Protein AF-A0A7V2WE08-F1 (afdb_monomer_lite)

Foldseek 3Di:
DAKEKFKDFDADPVVLATPKIWIATPVGDIDIGSDLVVVLVVCPPHQEYEAACCVVPVCVSNVVPHDPPRHQYEHLLLLLCLLPVVCSPPQPPPVCVPCVPPDPGGNVRSVSRVVSLVVSLVSLVPDDPLLNQLCCLLPCPPSNCVSVCVVSVDDDDDDDSVVSCCVVCPVVDDPPDPVVCCSVPPSSVVSD

Structure (mmCIF, N/CA/C/O backbone):
data_AF-A0A7V2WE08-F1
#
_entry.id   AF-A0A7V2WE08-F1
#
loop_
_atom_site.group_PDB
_atom_site.id
_atom_site.type_symbol
_atom_site.label_atom_id
_atom_site.label_alt_id
_atom_site.label_comp_id
_atom_site.label_asym_id
_atom_site.label_entity_id
_atom_site.label_seq_id
_atom_site.pdbx_PDB_ins_code
_atom_site.Cartn_x
_atom_site.Cartn_y
_atom_site.Cartn_z
_atom_site.occupancy
_atom_site.B_iso_or_equiv
_atom_site.auth_seq_id
_atom_site.auth_comp_id
_atom_site.auth_asym_id
_atom_site.auth_atom_id
_atom_site.pdbx_PDB_model_num
ATOM 1 N N . MET A 1 1 ? -8.927 -14.964 -3.095 1.00 74.56 1 MET A N 1
ATOM 2 C CA . MET A 1 1 ? -8.274 -13.655 -2.872 1.00 74.56 1 MET A CA 1
ATOM 3 C C . MET A 1 1 ? -7.516 -13.736 -1.552 1.00 74.56 1 MET A C 1
ATOM 5 O O . MET A 1 1 ? -7.995 -14.436 -0.667 1.00 74.56 1 MET A O 1
ATOM 9 N N . LYS A 1 2 ? -6.321 -13.141 -1.432 1.00 91.12 2 LYS A N 1
ATOM 10 C CA . LYS A 1 2 ? -5.563 -13.174 -0.165 1.00 91.12 2 LYS A CA 1
ATOM 11 C C . LYS A 1 2 ? -6.322 -12.358 0.894 1.00 91.12 2 LYS A C 1
ATOM 13 O O . LYS A 1 2 ? -6.846 -11.305 0.529 1.00 91.12 2 LYS A O 1
ATOM 18 N N . PRO A 1 3 ? -6.414 -12.821 2.153 1.00 95.38 3 PRO A N 1
ATOM 19 C CA . PRO A 1 3 ? -7.186 -12.125 3.176 1.00 95.38 3 PRO A CA 1
ATOM 20 C C . PRO A 1 3 ? -6.509 -10.792 3.514 1.00 95.38 3 PRO A C 1
ATOM 22 O O . PRO A 1 3 ? -5.379 -10.767 4.006 1.00 95.38 3 PRO A O 1
ATOM 25 N N . VAL A 1 4 ? -7.199 -9.694 3.210 1.00 98.25 4 VAL A N 1
ATOM 26 C CA . VAL A 1 4 ? -6.771 -8.316 3.464 1.00 98.25 4 VAL A CA 1
ATOM 27 C C . VAL A 1 4 ? -7.878 -7.589 4.214 1.00 98.25 4 VAL A C 1
ATOM 29 O O . VAL A 1 4 ? -9.056 -7.736 3.873 1.00 98.25 4 VAL A O 1
ATOM 32 N N . THR A 1 5 ? -7.486 -6.833 5.232 1.00 98.69 5 THR A N 1
ATOM 33 C CA . THR A 1 5 ? -8.362 -5.886 5.922 1.00 98.69 5 THR A CA 1
ATOM 34 C C . THR A 1 5 ? -7.863 -4.480 5.643 1.00 98.69 5 THR A C 1
ATOM 36 O O . THR A 1 5 ? -6.664 -4.212 5.731 1.00 98.69 5 THR A O 1
ATOM 39 N N . PHE A 1 6 ? -8.787 -3.603 5.277 1.00 98.69 6 PHE A N 1
ATOM 40 C CA . PHE A 1 6 ? -8.534 -2.189 5.064 1.00 98.69 6 PHE A CA 1
ATOM 41 C C . PHE A 1 6 ? -8.828 -1.458 6.356 1.00 98.69 6 PHE A C 1
ATOM 43 O O . PHE A 1 6 ? -9.840 -1.765 6.984 1.00 98.69 6 PHE A O 1
ATOM 50 N N . ILE A 1 7 ? -7.941 -0.565 6.767 1.00 98.56 7 ILE A N 1
ATOM 51 C CA . ILE A 1 7 ? -8.037 0.134 8.042 1.00 98.56 7 ILE A CA 1
ATOM 52 C C . ILE A 1 7 ? -7.779 1.621 7.850 1.00 98.56 7 ILE A C 1
ATOM 54 O O . ILE A 1 7 ? -7.052 2.010 6.934 1.00 98.56 7 ILE A O 1
ATOM 58 N N . ASP A 1 8 ? -8.359 2.393 8.751 1.00 98.06 8 ASP A N 1
ATOM 59 C CA . ASP A 1 8 ? -8.036 3.789 9.001 1.00 98.06 8 ASP A CA 1
ATOM 60 C C . ASP A 1 8 ? -8.295 4.070 10.492 1.00 98.06 8 ASP A C 1
ATOM 62 O O . ASP A 1 8 ? -9.128 3.397 11.124 1.00 98.06 8 ASP A O 1
ATOM 66 N N . ILE A 1 9 ? -7.558 5.003 11.085 1.00 96.25 9 ILE A N 1
ATOM 67 C CA . ILE A 1 9 ? -7.718 5.392 12.486 1.00 96.25 9 ILE A CA 1
ATOM 68 C C . ILE A 1 9 ? -7.797 6.906 12.614 1.00 96.25 9 ILE A C 1
ATOM 70 O O . ILE A 1 9 ? -7.017 7.637 12.007 1.00 96.25 9 ILE A O 1
ATOM 74 N N . GLU A 1 10 ? -8.642 7.365 13.531 1.00 95.19 10 GLU A N 1
ATOM 75 C CA . GLU A 1 10 ? -8.615 8.753 13.972 1.00 95.19 10 GLU A CA 1
ATOM 76 C C . GLU A 1 10 ? -7.775 8.865 15.241 1.00 95.19 10 GLU A C 1
ATOM 78 O O . GLU A 1 10 ? -7.930 8.085 16.190 1.00 95.19 10 GLU A O 1
ATOM 83 N N . THR A 1 11 ? -6.884 9.853 15.285 1.00 92.50 11 THR A N 1
ATOM 84 C CA . THR A 1 11 ? -6.009 10.089 16.439 1.00 92.50 11 THR A CA 1
ATOM 85 C C . THR A 1 11 ? -6.058 11.539 16.887 1.00 92.50 11 THR A C 1
ATOM 87 O O . THR A 1 11 ? -6.274 12.449 16.095 1.00 92.50 11 THR A O 1
ATOM 90 N N . ASP A 1 12 ? -5.824 11.769 18.176 1.00 89.94 12 ASP A N 1
ATOM 91 C CA . ASP A 1 12 ? -5.534 13.101 18.694 1.00 89.94 12 ASP A CA 1
ATOM 92 C C . ASP A 1 12 ? -4.044 13.417 18.462 1.00 89.94 12 ASP A C 1
ATOM 94 O O . ASP A 1 12 ? -3.186 12.7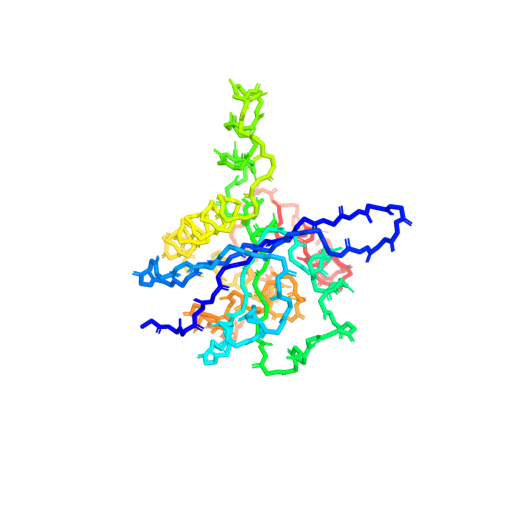85 19.097 1.00 89.94 12 ASP A O 1
ATOM 98 N N . PRO A 1 13 ? -3.702 14.415 17.624 1.00 80.19 13 PRO A N 1
ATOM 99 C CA . PRO A 1 13 ? -2.313 14.761 17.336 1.00 80.19 13 PRO A CA 1
ATOM 100 C C . PRO A 1 13 ? -1.529 15.233 18.567 1.00 80.19 13 PRO A C 1
ATOM 102 O O . PRO A 1 13 ? -0.304 15.128 18.584 1.00 80.19 13 PRO A O 1
ATOM 105 N N . GLN A 1 14 ? -2.204 15.771 19.591 1.00 86.88 14 GLN A N 1
ATOM 106 C CA . GLN A 1 14 ? -1.547 16.298 20.790 1.00 86.88 14 GLN A CA 1
ATOM 107 C C . GLN A 1 14 ? -1.261 15.206 21.814 1.00 86.88 14 GLN A C 1
ATOM 109 O O . GLN A 1 14 ? -0.170 15.161 22.382 1.00 86.88 14 GLN A O 1
ATOM 114 N N . SER A 1 15 ? -2.240 14.337 22.078 1.00 87.88 15 SER A N 1
ATOM 115 C CA . SER A 1 15 ? -2.106 13.289 23.096 1.00 87.88 15 SER A CA 1
ATOM 116 C C . SER A 1 15 ? -1.632 11.942 22.551 1.00 87.88 15 SER A C 1
ATOM 118 O O . SER A 1 15 ? -1.367 11.036 23.342 1.00 87.88 15 SER A O 1
ATOM 120 N N . ALA A 1 16 ? -1.519 11.812 21.226 1.00 85.75 16 ALA A N 1
ATOM 121 C CA . ALA A 1 16 ? -1.206 10.577 20.512 1.00 85.75 16 ALA A CA 1
ATOM 122 C C . ALA A 1 16 ? -2.154 9.409 20.847 1.00 85.75 16 ALA A C 1
ATOM 124 O O . ALA A 1 16 ? -1.775 8.238 20.781 1.00 85.75 16 ALA A O 1
ATOM 125 N N . LYS A 1 17 ? -3.393 9.726 21.237 1.00 91.69 17 LYS A N 1
ATOM 126 C CA . LYS A 1 17 ? -4.428 8.739 21.550 1.00 91.69 17 LYS A CA 1
ATOM 127 C C . LYS A 1 17 ? -5.226 8.396 20.306 1.00 91.69 17 LYS A C 1
ATOM 129 O O . LYS A 1 17 ? -5.579 9.284 19.541 1.00 91.69 17 LYS A O 1
ATOM 134 N N . ILE A 1 18 ? -5.572 7.123 20.169 1.00 95.25 18 ILE A N 1
ATOM 135 C CA . ILE A 1 18 ? -6.553 6.669 19.184 1.00 95.25 18 ILE A CA 1
ATOM 136 C C . ILE A 1 18 ? -7.944 7.070 19.687 1.00 95.25 18 ILE A C 1
ATOM 138 O O . ILE A 1 18 ? -8.310 6.742 20.819 1.00 95.25 18 ILE A O 1
ATOM 142 N N . LEU A 1 19 ? -8.681 7.813 18.866 1.00 94.62 19 LEU A N 1
ATOM 143 C CA . LEU A 1 19 ? -10.026 8.311 19.155 1.00 94.62 19 LEU A CA 1
ATOM 144 C C . LEU A 1 19 ? -11.098 7.387 18.582 1.00 94.62 19 LEU A C 1
ATOM 146 O O . LEU A 1 19 ? -12.106 7.141 19.245 1.00 94.62 19 LEU A O 1
ATOM 150 N N . ASP A 1 20 ? -10.863 6.860 17.382 1.00 9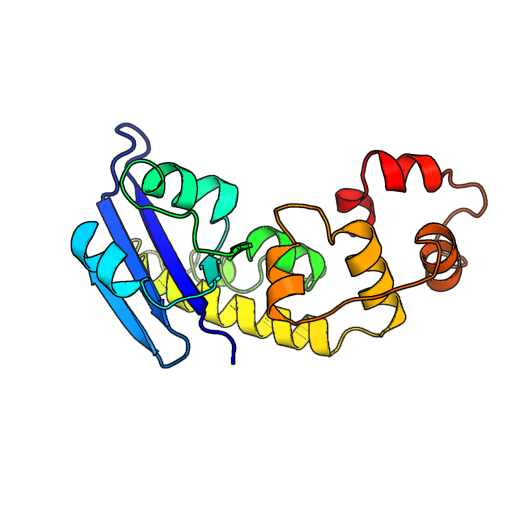6.25 20 ASP A N 1
ATOM 151 C CA . ASP A 1 20 ? -11.794 5.992 16.671 1.00 96.25 20 ASP A CA 1
ATOM 152 C C . ASP A 1 20 ? -11.044 5.087 15.683 1.00 96.25 20 ASP A C 1
ATOM 154 O O . ASP A 1 20 ? -9.934 5.414 15.258 1.00 96.25 20 ASP A O 1
ATOM 158 N N . LEU A 1 21 ? -11.621 3.936 15.340 1.00 97.88 21 LEU A N 1
ATOM 159 C CA . LEU A 1 21 ? -11.029 2.980 14.401 1.00 97.88 21 LEU A CA 1
ATOM 160 C C . LEU A 1 21 ? -12.074 2.492 13.405 1.00 97.88 21 LEU A C 1
ATOM 162 O O . LEU A 1 21 ? -13.159 2.047 13.790 1.00 97.88 21 LEU A O 1
ATOM 166 N N . GLY A 1 22 ? -11.696 2.484 12.134 1.00 98.25 22 GLY A N 1
ATOM 167 C CA . GLY A 1 22 ? -12.473 1.938 11.035 1.00 98.25 22 GLY A CA 1
ATOM 168 C C . GLY A 1 22 ? -11.744 0.776 10.387 1.00 98.25 22 GLY A C 1
ATOM 169 O O . GLY A 1 22 ? -10.529 0.807 10.189 1.00 98.25 22 GLY A O 1
ATOM 170 N N . ALA A 1 23 ? -12.481 -0.277 10.049 1.00 98.62 23 ALA A N 1
ATOM 171 C CA . ALA A 1 23 ? -11.938 -1.345 9.231 1.00 98.62 23 ALA A CA 1
ATOM 172 C C . ALA A 1 23 ? -12.998 -2.027 8.371 1.00 98.62 23 ALA A C 1
ATOM 174 O O . ALA A 1 23 ? -14.162 -2.141 8.750 1.00 98.62 23 ALA A O 1
ATOM 175 N N . VAL A 1 24 ? -12.579 -2.554 7.226 1.00 98.62 24 VAL A N 1
ATOM 176 C CA . VAL A 1 24 ? -13.439 -3.336 6.336 1.00 98.62 24 VAL A CA 1
ATOM 177 C C . VAL A 1 24 ? -12.667 -4.484 5.697 1.00 98.62 24 VAL A C 1
ATOM 179 O O . VAL A 1 24 ? -11.511 -4.346 5.301 1.00 98.62 24 VAL A O 1
ATOM 182 N N . LYS A 1 25 ? -13.301 -5.650 5.596 1.00 97.94 25 LYS A N 1
ATOM 183 C CA . LYS A 1 25 ? -12.779 -6.821 4.883 1.00 97.94 25 LYS A CA 1
ATOM 184 C C . LYS A 1 25 ? -13.255 -6.821 3.435 1.00 97.94 25 LYS A C 1
ATOM 186 O O . LYS A 1 25 ? -14.199 -6.133 3.058 1.00 97.94 25 LYS A O 1
ATOM 191 N N . VAL A 1 26 ? -12.616 -7.643 2.607 1.00 94.75 26 VAL A N 1
ATOM 192 C CA . VAL A 1 26 ? -12.981 -7.810 1.187 1.00 94.75 26 VAL A CA 1
ATOM 193 C C . VAL A 1 26 ? -14.457 -8.177 0.990 1.00 94.75 26 VAL A C 1
ATOM 195 O O . VAL A 1 26 ? -15.070 -7.724 0.029 1.00 94.75 26 VAL A O 1
ATOM 198 N N . ASP A 1 27 ? -15.027 -8.986 1.883 1.00 94.00 27 ASP A N 1
ATOM 199 C CA . ASP A 1 27 ? -16.426 -9.427 1.810 1.00 94.00 27 ASP A CA 1
ATOM 200 C C . ASP A 1 27 ? -17.442 -8.355 2.248 1.00 94.00 27 ASP A C 1
ATOM 202 O O . ASP A 1 27 ? -18.646 -8.603 2.220 1.00 94.00 27 ASP A O 1
ATOM 206 N N . GLY A 1 28 ? -16.971 -7.163 2.626 1.00 94.69 28 GLY A N 1
ATOM 207 C CA . GLY A 1 28 ? -17.799 -6.054 3.089 1.00 94.69 28 GLY A CA 1
ATOM 208 C C . GLY A 1 28 ? -18.081 -6.066 4.590 1.00 94.69 28 GLY A C 1
ATOM 209 O O . GLY A 1 28 ? -18.672 -5.111 5.083 1.00 94.69 28 GLY A O 1
ATOM 210 N N . THR A 1 29 ? -17.634 -7.085 5.332 1.00 97.31 29 THR A N 1
ATOM 211 C CA . THR A 1 29 ? -17.720 -7.085 6.797 1.00 97.31 29 THR A CA 1
ATOM 212 C C . THR A 1 29 ? -16.932 -5.900 7.343 1.00 97.31 29 THR A C 1
ATOM 214 O O . THR A 1 29 ? -15.755 -5.747 7.011 1.00 97.31 29 THR A O 1
ATOM 217 N N . SER A 1 30 ? -17.566 -5.070 8.169 1.00 98.06 30 SER A N 1
ATOM 218 C CA . SER A 1 30 ? -17.001 -3.816 8.670 1.00 98.06 30 SER A CA 1
ATOM 219 C C . SER A 1 30 ? -16.906 -3.774 10.192 1.00 98.06 30 SER A C 1
ATOM 221 O O . SER A 1 30 ? -17.647 -4.452 10.905 1.00 98.06 30 SER A O 1
ATOM 223 N N . PHE A 1 31 ? -16.007 -2.930 10.680 1.00 98.38 31 PHE A N 1
ATOM 224 C CA . PHE A 1 31 ? -15.816 -2.580 12.077 1.00 98.38 31 PHE A CA 1
ATOM 225 C C . PHE A 1 31 ? -15.716 -1.063 12.196 1.00 98.38 31 PHE A C 1
ATOM 227 O O . PHE A 1 31 ? -15.017 -0.425 11.410 1.00 98.38 31 PHE A O 1
ATOM 234 N N . HIS A 1 32 ? -16.400 -0.503 13.189 1.00 98.00 32 HIS A N 1
ATOM 235 C CA . HIS A 1 32 ? -16.307 0.908 13.540 1.00 98.00 32 HIS A CA 1
ATOM 236 C C . HIS A 1 32 ? -16.559 1.065 15.035 1.00 98.00 32 HIS A C 1
ATOM 238 O O . HIS A 1 32 ? -17.686 0.874 15.494 1.00 98.00 32 HIS A O 1
ATOM 244 N N . ALA A 1 33 ? -15.496 1.307 15.798 1.00 96.88 33 ALA A N 1
ATOM 245 C CA . ALA A 1 33 ? -15.554 1.563 17.234 1.00 96.88 33 ALA A CA 1
ATOM 246 C C . ALA A 1 33 ? -14.193 2.044 17.754 1.00 96.88 33 ALA A C 1
ATOM 248 O O . ALA A 1 33 ? -13.151 1.765 17.171 1.00 96.88 33 ALA A O 1
ATOM 249 N N . ASN A 1 34 ? -14.181 2.612 18.959 1.00 95.44 34 ASN A N 1
ATOM 250 C CA . ASN A 1 34 ? -12.971 3.036 19.671 1.00 95.44 34 ASN A CA 1
ATOM 251 C C . ASN A 1 34 ? -12.307 1.930 20.530 1.00 95.44 34 ASN A C 1
ATOM 253 O O . ASN A 1 34 ? -11.470 2.209 21.391 1.00 95.44 34 ASN A O 1
ATOM 257 N N . SER A 1 35 ? -12.685 0.662 20.338 1.00 97.31 35 SER A N 1
ATOM 258 C CA . SER A 1 35 ? -12.187 -0.469 21.131 1.00 97.31 35 SER A CA 1
ATOM 259 C C . SER A 1 35 ? -11.011 -1.163 20.444 1.00 97.31 35 SER A C 1
ATOM 261 O O . SER A 1 35 ? -11.195 -1.982 19.545 1.00 97.31 35 SER A O 1
ATOM 263 N N . ILE A 1 36 ? -9.787 -0.907 20.920 1.00 96.81 36 ILE A N 1
ATOM 264 C CA . ILE A 1 36 ? -8.565 -1.559 20.406 1.00 96.81 36 ILE A CA 1
ATOM 265 C C . ILE A 1 36 ? -8.618 -3.085 20.537 1.00 96.81 36 ILE A C 1
ATOM 267 O O . ILE A 1 36 ? -8.118 -3.807 19.673 1.00 96.81 36 ILE A O 1
ATOM 271 N N . ARG A 1 37 ? -9.239 -3.601 21.604 1.00 97.44 37 ARG A N 1
ATOM 272 C CA . ARG A 1 37 ? -9.397 -5.047 21.808 1.00 97.44 37 ARG A CA 1
ATOM 273 C C . ARG A 1 37 ? -10.252 -5.663 20.704 1.00 97.44 37 ARG A C 1
ATOM 275 O O . ARG A 1 37 ? -9.850 -6.667 20.118 1.00 97.44 37 ARG A O 1
ATOM 282 N N . ASP A 1 38 ? -11.404 -5.061 20.427 1.00 98.12 38 ASP A N 1
ATOM 283 C CA . ASP A 1 38 ? -12.340 -5.589 19.435 1.00 98.12 38 ASP A CA 1
ATOM 284 C C . ASP A 1 38 ? -11.795 -5.388 18.019 1.00 98.12 38 ASP A C 1
ATOM 286 O O . ASP A 1 38 ? -11.901 -6.294 17.195 1.00 98.12 38 ASP A O 1
ATOM 290 N N . PHE A 1 39 ? -11.099 -4.274 17.771 1.00 98.38 39 PHE A N 1
ATOM 291 C CA . PHE A 1 39 ? -10.362 -4.038 16.530 1.00 98.38 39 PHE A CA 1
ATOM 292 C C . PHE A 1 39 ? -9.294 -5.114 16.294 1.00 98.38 39 PHE A C 1
ATOM 294 O O . PHE A 1 39 ? -9.238 -5.703 15.217 1.00 98.38 39 PHE A O 1
ATOM 301 N N . THR A 1 40 ? -8.493 -5.442 17.314 1.00 97.75 40 THR A N 1
ATOM 302 C CA . THR A 1 40 ? -7.487 -6.517 17.238 1.00 97.75 40 THR A CA 1
ATOM 303 C C . THR A 1 40 ? -8.149 -7.856 16.905 1.00 97.75 40 THR A C 1
ATOM 305 O O . THR A 1 40 ? -7.691 -8.589 16.029 1.00 97.75 40 THR A O 1
ATOM 308 N N . GLY A 1 41 ? -9.274 -8.161 17.560 1.00 97.88 41 GLY A N 1
ATOM 309 C CA . GLY A 1 41 ? -10.084 -9.339 17.251 1.00 97.88 41 GLY A CA 1
ATOM 310 C C . GLY A 1 41 ? -10.614 -9.343 15.814 1.00 97.88 41 GLY A C 1
ATOM 311 O O . GLY A 1 41 ? -10.649 -10.395 15.178 1.00 97.88 41 GLY A O 1
ATOM 312 N N . PHE A 1 42 ? -10.978 -8.177 15.284 1.00 98.31 42 PHE A N 1
ATOM 313 C CA . PHE A 1 42 ? -11.500 -8.021 13.932 1.00 98.31 42 PHE A CA 1
ATOM 314 C C . PHE A 1 42 ? -10.436 -8.236 12.851 1.00 98.31 42 PHE A C 1
ATOM 316 O O . PHE A 1 42 ? -10.689 -8.966 11.884 1.00 98.31 42 PHE A O 1
ATOM 323 N N . ILE A 1 43 ? -9.251 -7.633 13.005 1.00 97.62 43 ILE A N 1
ATOM 324 C CA . ILE A 1 43 ? -8.162 -7.737 12.018 1.00 97.62 43 ILE A CA 1
ATOM 325 C C . ILE A 1 43 ? -7.511 -9.126 12.004 1.00 97.62 43 ILE A C 1
ATOM 327 O O . ILE A 1 43 ? -6.926 -9.518 10.987 1.00 97.62 43 ILE A O 1
ATOM 331 N N . ASN A 1 44 ? -7.654 -9.900 13.085 1.00 95.12 44 ASN A N 1
ATOM 332 C CA . ASN A 1 44 ? -7.165 -11.273 13.164 1.00 95.12 44 ASN A CA 1
ATOM 333 C C . ASN A 1 44 ? -7.702 -12.146 12.017 1.00 95.12 44 ASN A C 1
ATOM 335 O O . ASN A 1 44 ? -8.853 -12.044 11.584 1.00 95.12 44 ASN A O 1
ATOM 339 N N . GLY A 1 45 ? -6.831 -13.021 11.509 1.00 92.44 45 GLY A N 1
ATOM 340 C CA . GLY A 1 45 ? -7.097 -13.851 10.328 1.00 92.44 45 GLY A CA 1
ATOM 341 C C . GLY A 1 45 ? -6.808 -13.160 8.990 1.00 92.44 45 GLY A C 1
ATOM 342 O O . GLY A 1 45 ? -6.853 -13.817 7.949 1.00 92.44 45 GLY A O 1
ATOM 343 N N . SER A 1 46 ? -6.466 -11.868 8.995 1.00 96.88 46 SER A N 1
ATOM 344 C CA . SER A 1 46 ? -5.945 -11.182 7.808 1.00 96.88 46 SER A CA 1
ATOM 345 C C . SER A 1 46 ? -4.460 -11.473 7.634 1.00 96.88 46 SER A C 1
ATOM 347 O O . SER A 1 46 ? -3.716 -11.506 8.607 1.00 96.88 46 SER A O 1
ATOM 349 N N . ALA A 1 47 ? -4.015 -11.650 6.392 1.00 97.62 47 ALA A N 1
ATOM 350 C CA . ALA A 1 47 ? -2.589 -11.727 6.069 1.00 97.62 47 ALA A CA 1
ATOM 351 C C . ALA A 1 47 ? -2.017 -10.340 5.732 1.00 97.62 47 ALA A C 1
ATOM 353 O O . ALA A 1 47 ? -0.819 -10.102 5.875 1.00 97.62 47 ALA A O 1
ATOM 354 N N . PHE A 1 48 ? -2.881 -9.426 5.280 1.00 98.56 48 PHE A N 1
ATOM 355 C CA . PHE A 1 48 ? -2.517 -8.073 4.886 1.00 98.56 48 PHE A CA 1
ATOM 356 C C . PHE A 1 48 ? -3.356 -7.040 5.631 1.00 98.56 48 PHE A C 1
ATOM 358 O O . PHE A 1 48 ? -4.563 -7.236 5.799 1.00 98.56 48 PHE A O 1
ATOM 365 N N . LEU A 1 49 ? -2.721 -5.929 5.997 1.00 98.62 49 LEU A N 1
ATOM 366 C CA . LEU A 1 49 ? -3.404 -4.697 6.383 1.00 98.62 49 LEU A CA 1
ATOM 367 C C . LEU A 1 49 ? -3.116 -3.638 5.328 1.00 98.62 49 LEU A C 1
ATOM 369 O O . LEU A 1 49 ? -1.967 -3.465 4.916 1.00 98.62 49 LEU A O 1
ATOM 373 N N . CYS A 1 50 ? -4.158 -2.964 4.866 1.00 98.69 50 CYS A N 1
ATOM 374 C CA . CYS A 1 50 ? -4.059 -1.956 3.824 1.00 98.69 50 CYS A CA 1
ATOM 375 C C . CYS A 1 50 ? -4.725 -0.659 4.276 1.00 98.69 50 CYS A C 1
ATOM 377 O O . CYS A 1 50 ? -5.746 -0.696 4.949 1.00 98.69 50 CYS A O 1
ATOM 379 N N . GLY A 1 51 ? -4.152 0.480 3.919 1.00 97.88 51 GLY A N 1
ATOM 380 C CA . GLY A 1 51 ? -4.722 1.786 4.232 1.00 97.88 51 GLY A CA 1
ATOM 381 C C . GLY A 1 51 ? -4.110 2.866 3.353 1.00 97.88 51 GLY A C 1
ATOM 382 O O . GLY A 1 51 ? -3.300 2.576 2.461 1.00 97.88 51 GLY A O 1
ATOM 383 N N . HIS A 1 52 ? -4.495 4.112 3.589 1.00 95.81 52 HIS A N 1
ATOM 384 C CA . HIS A 1 52 ? -3.900 5.262 2.922 1.00 95.81 52 HIS A CA 1
ATOM 385 C C . HIS A 1 52 ? -2.946 5.963 3.881 1.00 95.81 52 HIS A C 1
ATOM 387 O O . HIS A 1 52 ? -3.376 6.453 4.912 1.00 95.81 52 HIS A O 1
ATOM 393 N N . ASN A 1 53 ? -1.649 5.990 3.561 1.00 95.44 53 ASN A N 1
ATOM 394 C CA . ASN A 1 53 ? -0.598 6.475 4.461 1.00 95.44 53 ASN A CA 1
ATOM 395 C C . ASN A 1 53 ? -0.416 5.627 5.741 1.00 95.44 53 ASN A C 1
ATOM 397 O O . ASN A 1 53 ? 0.158 6.090 6.731 1.00 95.44 53 ASN A O 1
ATOM 401 N N . ILE A 1 54 ? -0.863 4.365 5.713 1.00 96.94 54 ILE A N 1
ATOM 402 C CA . ILE A 1 54 ? -0.873 3.444 6.861 1.00 96.94 54 ILE A CA 1
ATOM 403 C C . ILE A 1 54 ? 0.512 3.308 7.518 1.00 96.94 54 ILE A C 1
ATOM 405 O O . ILE A 1 54 ? 0.622 3.210 8.740 1.00 96.94 54 ILE A O 1
ATOM 409 N N . LEU A 1 55 ? 1.592 3.327 6.725 1.00 96.06 55 LEU A N 1
ATOM 410 C CA . LEU A 1 55 ? 2.955 3.123 7.224 1.00 96.06 55 LEU A CA 1
ATOM 411 C C . LEU A 1 55 ? 3.453 4.294 8.073 1.00 96.06 55 LEU A C 1
ATOM 413 O O . LEU A 1 55 ? 4.189 4.087 9.039 1.00 96.06 55 LEU A O 1
ATOM 417 N N . GLU A 1 56 ? 3.095 5.517 7.688 1.00 94.62 56 GLU A N 1
ATOM 418 C CA . GLU A 1 56 ? 3.561 6.736 8.348 1.00 94.62 56 GLU A CA 1
ATOM 419 C C . GLU A 1 56 ? 2.534 7.324 9.320 1.00 94.62 56 GLU A C 1
ATOM 421 O O . GLU A 1 56 ? 2.887 8.238 10.071 1.00 94.62 56 GLU A O 1
ATOM 426 N N . HIS A 1 57 ? 1.316 6.784 9.354 1.00 94.31 57 HIS A N 1
ATOM 427 C CA . HIS A 1 57 ? 0.249 7.202 10.253 1.00 94.31 57 HIS A CA 1
ATOM 428 C C . HIS A 1 57 ? -0.185 6.048 11.169 1.00 94.31 57 HIS A C 1
ATOM 430 O O . HIS A 1 57 ? 0.364 5.891 12.261 1.00 94.31 57 HIS A O 1
ATOM 436 N N . ASP A 1 58 ? -1.106 5.202 10.719 1.00 97.06 58 ASP A N 1
ATOM 437 C CA . ASP A 1 58 ? -1.862 4.251 11.538 1.00 97.06 58 ASP A CA 1
ATOM 438 C C . ASP A 1 58 ? -0.984 3.308 12.360 1.00 97.06 58 ASP A C 1
ATOM 440 O O . ASP A 1 58 ? -1.168 3.146 13.571 1.00 97.06 58 ASP A O 1
ATOM 444 N N . LEU A 1 59 ? 0.023 2.701 11.721 1.00 96.56 59 LEU A N 1
ATOM 445 C CA . LEU A 1 59 ? 0.864 1.701 12.382 1.00 96.56 59 LEU A CA 1
ATOM 446 C C . LEU A 1 59 ? 1.652 2.288 13.557 1.00 96.56 59 LEU A C 1
ATOM 448 O O . LEU A 1 59 ? 1.937 1.559 14.506 1.00 96.56 59 LEU A O 1
ATOM 452 N N . LYS A 1 60 ? 1.975 3.589 13.537 1.00 95.19 60 LYS A N 1
ATOM 453 C CA . LYS A 1 60 ? 2.699 4.248 14.638 1.00 95.19 60 LYS A CA 1
ATOM 454 C C . LYS A 1 60 ? 1.874 4.264 15.922 1.00 95.19 60 LYS A C 1
ATOM 456 O O . LYS A 1 60 ? 2.430 4.070 17.000 1.00 95.19 60 LYS A O 1
ATOM 461 N N . TYR A 1 61 ? 0.564 4.460 15.800 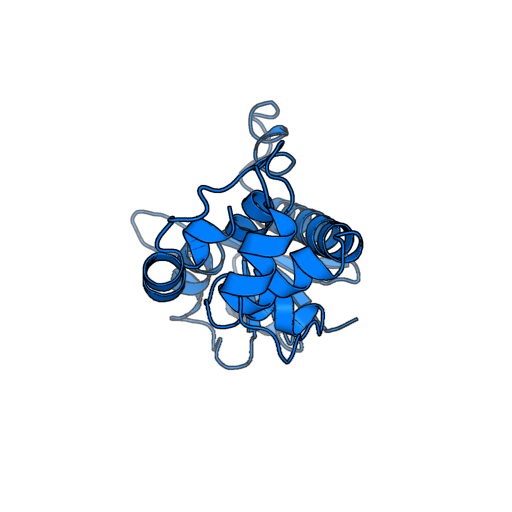1.00 95.50 61 TYR A N 1
ATOM 462 C CA . TYR A 1 61 ? -0.355 4.513 16.936 1.00 95.50 61 TYR A CA 1
ATOM 463 C C . TYR A 1 61 ? -0.862 3.130 17.348 1.00 95.50 61 TYR A C 1
ATOM 465 O O . TYR A 1 61 ? -1.138 2.911 18.526 1.00 95.50 61 TYR A O 1
ATOM 473 N N . LEU A 1 62 ? -0.957 2.185 16.408 1.00 96.38 62 LEU A N 1
ATOM 474 C CA . LEU A 1 62 ? -1.391 0.814 16.690 1.00 96.38 62 LEU A CA 1
ATOM 475 C C . LEU A 1 62 ? -0.290 -0.037 17.338 1.00 96.38 62 LEU A C 1
ATOM 477 O O . LEU A 1 62 ? -0.585 -0.817 18.243 1.00 96.38 62 LEU A O 1
ATOM 481 N N . ALA A 1 63 ? 0.973 0.126 16.928 1.00 95.50 63 ALA A N 1
ATOM 482 C CA . ALA A 1 63 ? 2.091 -0.710 17.381 1.00 95.50 63 ALA A CA 1
ATOM 483 C C . ALA A 1 63 ? 2.259 -0.833 18.914 1.00 95.50 63 ALA A C 1
ATOM 485 O O . ALA A 1 63 ? 2.624 -1.916 19.370 1.00 95.50 63 ALA A O 1
ATOM 486 N N . PRO A 1 64 ? 1.986 0.198 19.741 1.00 94.69 64 PRO A N 1
ATOM 487 C CA . PRO A 1 64 ? 2.065 0.066 21.197 1.00 94.69 64 PRO A CA 1
ATOM 488 C C . PRO A 1 64 ? 1.011 -0.860 21.820 1.00 94.69 64 PRO A C 1
ATOM 490 O O . PRO A 1 64 ? 1.197 -1.300 22.952 1.00 94.69 64 PRO A O 1
ATOM 493 N N . SER A 1 65 ? -0.112 -1.107 21.137 1.00 94.12 65 SER A N 1
ATOM 494 C CA . SER A 1 65 ? -1.276 -1.811 21.708 1.00 94.12 65 SER A CA 1
ATOM 495 C C . SER A 1 65 ? -1.735 -3.030 20.904 1.00 94.12 65 SER A C 1
ATOM 497 O O . SER A 1 65 ? -2.574 -3.790 21.385 1.00 94.12 65 SER A O 1
ATOM 499 N N . VAL A 1 66 ? -1.198 -3.227 19.700 1.00 95.81 66 VAL A N 1
ATOM 500 C CA . VAL A 1 66 ? -1.564 -4.304 18.777 1.00 95.81 66 VAL A CA 1
ATOM 501 C C . VAL A 1 66 ? -0.292 -5.014 18.318 1.00 95.81 66 VAL A C 1
ATOM 503 O O . VAL A 1 66 ? 0.659 -4.367 17.882 1.00 95.81 66 VAL A O 1
ATOM 506 N N . ASP A 1 67 ? -0.270 -6.347 18.390 1.00 96.00 67 ASP A N 1
ATOM 507 C CA . ASP A 1 67 ? 0.804 -7.133 17.776 1.00 96.00 67 ASP A CA 1
ATOM 508 C C . ASP A 1 67 ? 0.627 -7.144 16.255 1.00 96.00 67 ASP A C 1
ATOM 510 O O . ASP A 1 67 ? -0.288 -7.765 15.712 1.00 96.00 67 ASP A O 1
ATOM 514 N N . LEU A 1 68 ? 1.513 -6.426 15.571 1.00 96.19 68 LEU A N 1
ATOM 515 C CA . LEU A 1 68 ? 1.470 -6.244 14.126 1.00 96.19 68 LEU A CA 1
ATOM 516 C C . LEU A 1 68 ? 2.415 -7.195 13.365 1.00 96.19 68 LEU A C 1
ATOM 518 O O . LEU A 1 68 ? 2.475 -7.145 12.137 1.00 96.19 68 LEU A O 1
ATOM 522 N N . SER A 1 69 ? 3.158 -8.062 14.062 1.00 94.38 69 SER A N 1
ATOM 523 C CA . SER A 1 69 ? 4.241 -8.873 13.477 1.00 94.38 69 SER A CA 1
ATOM 524 C C . SER A 1 69 ? 3.780 -9.896 12.427 1.00 94.38 69 SER A C 1
ATOM 526 O O . SER A 1 69 ? 4.563 -10.291 11.563 1.00 94.38 69 SER A O 1
ATOM 528 N N . GLY A 1 70 ? 2.510 -10.305 12.472 1.00 94.31 70 GLY A N 1
ATOM 529 C CA . GLY A 1 70 ? 1.920 -11.280 11.551 1.00 94.31 70 GLY A CA 1
ATOM 530 C C . GLY A 1 70 ? 1.412 -10.708 10.224 1.00 94.31 70 GLY A C 1
ATOM 531 O O . GLY A 1 70 ? 0.998 -11.484 9.361 1.00 94.31 70 GLY A O 1
ATOM 532 N N . PHE A 1 71 ? 1.421 -9.384 10.041 1.00 97.94 71 PHE A N 1
ATOM 533 C CA . PHE A 1 71 ? 0.798 -8.738 8.885 1.00 97.94 71 PHE A CA 1
ATOM 534 C C . PHE A 1 71 ? 1.815 -8.252 7.852 1.00 97.94 71 PHE A C 1
ATOM 536 O O . PHE A 1 71 ? 2.921 -7.814 8.165 1.00 97.94 71 PHE A O 1
ATOM 543 N N . VAL A 1 72 ? 1.399 -8.271 6.587 1.00 98.19 72 VAL A N 1
ATOM 544 C CA . VAL A 1 72 ? 2.069 -7.548 5.503 1.00 98.19 72 VAL A CA 1
ATOM 545 C C . VAL A 1 72 ? 1.303 -6.259 5.219 1.00 98.19 72 VAL A C 1
ATOM 547 O O . VAL A 1 72 ? 0.110 -6.293 4.928 1.00 98.19 72 VAL A O 1
ATOM 550 N N . PHE A 1 73 ? 1.986 -5.120 5.270 1.00 98.31 73 PHE A N 1
ATOM 551 C CA . PHE A 1 73 ? 1.351 -3.814 5.080 1.00 98.31 73 PHE A CA 1
ATOM 552 C C . PHE A 1 73 ? 1.321 -3.397 3.612 1.00 98.31 73 PHE A C 1
ATOM 554 O O . PHE A 1 73 ? 2.287 -3.621 2.880 1.00 98.31 73 PHE A O 1
ATOM 561 N N . ILE A 1 74 ? 0.228 -2.766 3.195 1.00 98.56 74 ILE A N 1
ATOM 562 C CA . ILE A 1 74 ? 0.062 -2.172 1.868 1.00 98.56 74 ILE A CA 1
ATOM 563 C C . ILE A 1 74 ? -0.370 -0.720 2.044 1.00 98.56 74 ILE A C 1
ATOM 565 O O . ILE A 1 74 ? -1.429 -0.454 2.607 1.00 98.56 74 ILE A O 1
ATOM 569 N N . ASP A 1 75 ? 0.430 0.203 1.525 1.00 97.44 75 ASP A N 1
ATOM 570 C CA . ASP A 1 75 ? 0.145 1.631 1.589 1.00 97.44 75 ASP A CA 1
ATOM 571 C C . ASP A 1 75 ? -0.279 2.155 0.216 1.00 97.44 75 ASP A C 1
ATOM 573 O O . ASP A 1 75 ? 0.511 2.155 -0.730 1.00 97.44 75 ASP A O 1
ATOM 577 N N . THR A 1 76 ? -1.531 2.593 0.108 1.00 96.38 76 THR A N 1
ATOM 578 C CA . THR A 1 76 ? -2.092 3.110 -1.150 1.00 96.38 76 THR A CA 1
ATOM 579 C C . THR A 1 76 ? -1.568 4.502 -1.510 1.00 96.38 76 THR A C 1
ATOM 581 O O . THR A 1 76 ? -1.656 4.899 -2.665 1.00 96.38 76 THR A O 1
ATOM 584 N N . LEU A 1 77 ? -0.965 5.257 -0.581 1.00 93.94 77 LEU A N 1
ATOM 585 C CA . LEU A 1 77 ? -0.536 6.638 -0.852 1.00 93.94 77 LEU A CA 1
ATOM 586 C C . LEU A 1 77 ? 0.511 6.720 -1.971 1.00 93.94 77 LEU A C 1
ATOM 588 O O . LEU A 1 77 ? 0.404 7.532 -2.888 1.00 93.94 77 LEU A O 1
ATOM 592 N N . PHE A 1 78 ? 1.534 5.872 -1.905 1.00 91.50 78 PHE A N 1
ATOM 593 C CA . PHE A 1 78 ? 2.600 5.865 -2.909 1.00 91.50 78 PHE A CA 1
ATOM 594 C C . PHE A 1 78 ? 2.163 5.153 -4.196 1.00 91.50 78 PHE A C 1
ATOM 596 O O . PHE A 1 78 ? 2.574 5.521 -5.297 1.00 91.50 78 PHE A O 1
ATOM 603 N N . LEU A 1 79 ? 1.302 4.140 -4.074 1.00 93.56 79 LEU A N 1
ATOM 604 C CA . LEU A 1 79 ? 0.768 3.400 -5.215 1.00 93.56 79 LEU A CA 1
ATOM 605 C C . LEU A 1 79 ? -0.127 4.280 -6.090 1.00 93.56 79 LEU A C 1
ATOM 607 O O . LEU A 1 79 ? -0.025 4.211 -7.319 1.00 93.56 79 LEU A O 1
ATOM 611 N N . SER A 1 80 ? -0.939 5.149 -5.485 1.00 91.31 80 SER A N 1
ATOM 612 C CA . SER A 1 80 ? -1.853 6.018 -6.221 1.00 91.31 80 SER A CA 1
ATOM 613 C C . SER A 1 80 ? -1.094 6.999 -7.111 1.00 91.31 80 SER A C 1
ATOM 615 O O . SER A 1 80 ? -1.440 7.177 -8.282 1.00 91.31 80 SER A O 1
ATOM 617 N N . ALA A 1 81 ? -0.009 7.580 -6.595 1.00 89.75 81 ALA A N 1
ATOM 618 C CA . ALA A 1 81 ? 0.864 8.461 -7.359 1.00 89.75 81 ALA A CA 1
ATOM 619 C C . ALA A 1 81 ? 1.562 7.716 -8.512 1.00 89.75 81 ALA A C 1
ATOM 621 O O . ALA A 1 81 ? 1.639 8.245 -9.622 1.00 89.75 81 ALA A O 1
ATOM 622 N N . LEU A 1 82 ? 2.017 6.480 -8.274 1.00 93.19 82 LEU A N 1
ATOM 623 C CA . LEU A 1 82 ? 2.749 5.677 -9.260 1.00 93.19 82 LEU A CA 1
ATOM 624 C C . LEU A 1 82 ? 1.844 5.197 -10.407 1.00 93.19 82 LEU A C 1
ATOM 626 O O . LEU A 1 82 ? 2.228 5.210 -11.576 1.00 93.19 82 LEU A O 1
ATOM 630 N N . LEU A 1 83 ? 0.630 4.747 -10.085 1.00 93.56 83 LEU A N 1
ATOM 631 C CA . LEU A 1 83 ? -0.266 4.076 -11.035 1.00 93.56 83 LEU A CA 1
ATOM 632 C C . LEU A 1 83 ? -1.248 5.031 -11.725 1.00 93.56 83 LEU A C 1
ATOM 634 O O . LEU A 1 83 ? -1.744 4.726 -12.821 1.00 93.56 83 LEU A O 1
ATOM 638 N N . PHE A 1 84 ? -1.478 6.206 -11.134 1.00 89.62 84 PHE A N 1
ATOM 639 C CA . PHE A 1 84 ? -2.345 7.256 -11.666 1.00 89.62 84 PHE A CA 1
ATOM 640 C C . PHE A 1 84 ? -1.622 8.614 -11.785 1.00 89.62 84 PHE A C 1
ATOM 642 O O . PHE A 1 84 ? -2.134 9.618 -11.295 1.00 89.62 84 PHE A O 1
ATOM 649 N N . PRO A 1 85 ? -0.490 8.724 -12.505 1.00 80.88 85 PRO A N 1
ATOM 650 C CA . PRO A 1 85 ? 0.340 9.940 -12.524 1.00 80.88 85 PRO A CA 1
ATOM 651 C C . PRO A 1 85 ? -0.356 11.178 -13.118 1.00 80.88 85 PRO A C 1
ATOM 653 O O . PRO A 1 85 ? -0.075 12.304 -12.726 1.00 80.88 85 PRO A O 1
ATOM 656 N N . ALA A 1 86 ? -1.322 11.001 -14.027 1.00 76.69 86 ALA A N 1
ATOM 657 C CA . ALA A 1 86 ? -2.134 12.111 -14.547 1.00 76.69 86 ALA A CA 1
ATOM 658 C C . ALA A 1 86 ? -3.171 12.631 -13.530 1.00 76.69 86 ALA A C 1
ATOM 660 O O . ALA A 1 86 ? -3.836 13.642 -13.760 1.00 76.69 86 ALA A O 1
ATOM 661 N N . ARG A 1 87 ? -3.386 11.876 -12.450 1.00 67.75 87 ARG A N 1
ATOM 662 C CA . ARG A 1 87 ? -4.468 12.015 -11.479 1.00 67.75 87 ARG A CA 1
ATOM 663 C C . ARG A 1 87 ? -4.038 11.453 -10.102 1.00 67.75 87 ARG A C 1
ATOM 665 O O . ARG A 1 87 ? -4.759 10.618 -9.559 1.00 67.75 87 ARG A O 1
ATOM 672 N N . PRO A 1 88 ? -2.909 11.900 -9.515 1.00 57.44 88 PRO A N 1
ATOM 673 C CA . PRO A 1 88 ? -2.285 11.224 -8.367 1.00 57.44 88 PRO A CA 1
ATOM 674 C C . PRO A 1 88 ? -3.164 11.190 -7.102 1.00 57.44 88 PRO A C 1
ATOM 676 O O . PRO A 1 88 ? -2.918 10.398 -6.197 1.00 57.44 88 PRO A O 1
ATOM 679 N N . TYR A 1 89 ? -4.235 11.995 -7.075 1.00 55.75 89 TYR A N 1
ATOM 680 C CA . TYR A 1 89 ? -5.141 12.170 -5.938 1.00 55.75 89 TYR A CA 1
ATOM 681 C C . TYR A 1 89 ? -6.630 11.906 -6.253 1.00 55.75 89 TYR A C 1
ATOM 683 O O . TYR A 1 89 ? -7.516 12.489 -5.631 1.00 55.75 89 TYR A O 1
ATOM 691 N N . HIS A 1 90 ? -6.952 11.109 -7.277 1.00 54.47 90 HIS A N 1
ATOM 692 C CA . HIS A 1 90 ? -8.265 11.199 -7.939 1.00 54.47 90 HIS A CA 1
ATOM 693 C C . HIS A 1 90 ? -9.505 10.693 -7.187 1.00 54.47 90 HIS A C 1
ATOM 695 O O . HIS A 1 90 ? -10.599 10.851 -7.733 1.00 54.47 90 HIS A O 1
ATOM 701 N N . ARG A 1 91 ? -9.376 10.092 -6.001 1.00 52.00 91 ARG A N 1
ATOM 702 C CA . ARG A 1 91 ? -10.540 9.566 -5.266 1.00 52.00 91 ARG A CA 1
ATOM 703 C C . ARG A 1 91 ? -10.640 10.075 -3.836 1.00 52.00 91 ARG A C 1
ATOM 705 O O . ARG A 1 91 ? -11.670 10.624 -3.488 1.00 52.00 91 ARG A O 1
ATOM 712 N N . LEU A 1 92 ? -9.554 10.014 -3.069 1.00 50.59 92 LEU A N 1
ATOM 713 C CA . LEU A 1 92 ? -9.572 10.464 -1.673 1.00 50.59 92 LEU A CA 1
ATOM 714 C C . LEU A 1 92 ? -9.724 11.992 -1.549 1.00 50.59 92 LEU A C 1
ATOM 716 O O . LEU A 1 92 ? -10.577 12.462 -0.817 1.00 50.59 92 LEU A O 1
ATOM 720 N N . LEU A 1 93 ? -9.002 12.792 -2.348 1.00 49.47 93 LEU A N 1
ATOM 721 C CA . LEU A 1 93 ? -9.063 14.261 -2.221 1.00 49.47 93 LEU A CA 1
ATOM 722 C C . LEU A 1 93 ? -10.255 14.930 -2.922 1.00 49.47 93 LEU A C 1
ATOM 724 O O . LEU A 1 93 ? -10.477 16.126 -2.716 1.00 49.47 93 LEU A O 1
ATOM 728 N N . LYS A 1 94 ? -10.955 14.233 -3.828 1.00 45.16 94 LYS A N 1
ATOM 729 C CA . LYS A 1 94 ? -11.981 14.878 -4.666 1.00 45.16 94 LYS A CA 1
ATOM 730 C C . LYS A 1 94 ? -13.319 15.058 -3.960 1.00 45.16 94 LYS A C 1
ATOM 732 O O . LYS A 1 94 ? -13.967 16.068 -4.226 1.00 45.16 94 LYS A O 1
ATOM 737 N N . ASP A 1 95 ? -13.680 14.152 -3.061 1.00 41.75 95 ASP A N 1
ATOM 738 C CA . ASP A 1 95 ? -14.968 14.219 -2.368 1.00 41.75 95 ASP A CA 1
ATOM 739 C C . ASP A 1 95 ? -14.866 14.995 -1.038 1.00 41.75 95 ASP A C 1
ATOM 741 O O . ASP A 1 95 ? -15.768 15.766 -0.707 1.00 41.75 95 ASP A O 1
ATOM 745 N N . ASP A 1 96 ? -13.707 14.963 -0.369 1.00 43.12 96 ASP A N 1
ATOM 746 C CA . ASP A 1 96 ? -13.515 15.605 0.945 1.00 43.12 96 ASP A CA 1
ATOM 747 C C . ASP A 1 96 ? -13.537 17.147 0.917 1.00 43.12 96 ASP A C 1
ATOM 749 O O . ASP A 1 96 ? -13.747 17.791 1.942 1.00 43.12 96 ASP A O 1
ATOM 753 N N . LYS A 1 97 ? -13.345 17.788 -0.246 1.00 40.47 97 LYS A N 1
ATOM 754 C CA . LYS A 1 97 ? -13.400 19.264 -0.361 1.00 40.47 97 LYS A CA 1
ATOM 755 C C . LYS A 1 97 ? -14.747 19.819 -0.828 1.00 40.47 97 LYS A C 1
ATOM 757 O O . LYS A 1 97 ? -14.873 21.037 -0.950 1.00 40.47 97 LYS A O 1
ATOM 762 N N . LEU A 1 98 ? -15.741 18.967 -1.089 1.00 42.44 98 LEU A N 1
ATOM 763 C CA . LEU A 1 98 ? -17.087 19.387 -1.513 1.00 42.44 98 LEU A CA 1
ATOM 764 C C . LEU A 1 98 ? -18.214 18.897 -0.592 1.00 42.44 98 LEU A C 1
ATOM 766 O O . LEU A 1 98 ? -19.355 19.316 -0.781 1.00 42.44 98 LEU A O 1
ATOM 770 N N . GLN A 1 99 ? -17.912 18.087 0.424 1.00 39.50 99 GLN A N 1
ATOM 771 C CA . GLN A 1 99 ? -18.866 17.674 1.453 1.00 39.50 99 GLN A CA 1
ATOM 772 C C . GLN A 1 99 ? -18.306 17.989 2.839 1.00 39.50 99 GLN A C 1
ATOM 774 O O . GLN A 1 99 ? -17.740 17.146 3.520 1.00 39.50 99 GLN A O 1
ATOM 779 N N . THR A 1 100 ? -18.477 19.235 3.270 1.00 42.81 100 THR A N 1
ATOM 780 C CA . THR A 1 100 ? -18.031 19.741 4.577 1.00 42.81 100 THR A CA 1
ATOM 781 C C . THR A 1 100 ? -18.829 19.203 5.776 1.00 42.81 100 THR A C 1
ATOM 783 O O . THR A 1 100 ? -18.759 19.805 6.840 1.00 42.81 100 THR A O 1
ATOM 786 N N . ASP A 1 101 ? -19.569 18.098 5.624 1.00 41.25 101 ASP A N 1
ATOM 787 C CA . ASP A 1 101 ? -20.468 17.555 6.655 1.00 41.25 101 ASP A CA 1
ATOM 788 C C . ASP A 1 101 ? -20.317 16.040 6.914 1.00 41.25 101 ASP A C 1
ATOM 790 O O . ASP A 1 101 ? -20.970 15.524 7.824 1.00 41.25 101 ASP A O 1
ATOM 794 N N . GLU A 1 102 ? -19.452 15.303 6.198 1.00 48.50 102 GLU A N 1
ATOM 795 C CA . GLU A 1 102 ? -19.038 13.986 6.706 1.00 48.50 102 GLU A CA 1
ATOM 796 C C . GLU A 1 102 ? -18.021 14.216 7.831 1.00 48.50 102 GLU A C 1
ATOM 798 O O . GLU A 1 102 ? -16.850 14.501 7.596 1.00 48.50 102 GLU A O 1
ATOM 803 N N . LEU A 1 103 ? -18.501 14.154 9.079 1.00 57.78 103 LEU A N 1
ATOM 804 C CA . LEU A 1 103 ? -17.664 13.957 10.264 1.00 57.78 103 LEU A CA 1
ATOM 805 C C . LEU A 1 103 ? -16.576 12.926 9.940 1.00 57.78 103 LEU A C 1
ATOM 807 O O . LEU A 1 103 ? -16.914 11.848 9.457 1.00 57.78 103 LEU A O 1
ATOM 811 N N . ASN A 1 104 ? -15.314 13.275 10.211 1.00 76.19 104 ASN A N 1
ATOM 812 C CA . ASN A 1 104 ? -14.131 12.434 10.011 1.00 76.19 104 ASN A CA 1
ATOM 813 C C . ASN A 1 104 ? -14.426 10.997 10.490 1.00 76.19 104 ASN A C 1
ATOM 815 O O . ASN A 1 104 ? -14.573 10.770 11.694 1.00 76.19 104 ASN A O 1
ATOM 819 N N . ASN A 1 105 ? -14.649 10.066 9.556 1.00 91.06 105 ASN A N 1
ATOM 820 C CA . ASN A 1 105 ? -15.173 8.732 9.841 1.00 91.06 105 ASN A CA 1
ATOM 821 C C . ASN A 1 105 ? -14.196 7.687 9.295 1.00 91.06 105 ASN A C 1
ATOM 823 O O . ASN A 1 105 ? -14.240 7.388 8.096 1.00 91.06 105 ASN A O 1
ATOM 827 N N . PRO A 1 106 ? -13.402 7.044 10.167 1.00 95.50 106 PRO A N 1
ATOM 828 C CA . PRO A 1 106 ? -12.365 6.127 9.715 1.00 95.50 106 PRO A CA 1
ATOM 829 C C . PRO A 1 106 ? -12.934 4.895 8.988 1.00 95.50 106 PRO A C 1
ATOM 831 O O . PRO A 1 106 ? -12.249 4.265 8.185 1.00 95.50 106 PRO A O 1
ATOM 834 N N . LEU A 1 107 ? -14.203 4.511 9.195 1.00 96.88 107 LEU A N 1
ATOM 835 C CA . LEU A 1 107 ? -14.797 3.432 8.396 1.00 96.88 107 LEU A CA 1
ATOM 836 C C . LEU A 1 107 ? -15.018 3.864 6.938 1.00 96.88 107 LEU A C 1
ATOM 838 O O . LEU A 1 107 ? -14.779 3.066 6.026 1.00 96.88 107 LEU A O 1
ATOM 842 N N . ASN A 1 108 ? -15.451 5.107 6.704 1.00 95.00 108 ASN A N 1
ATOM 843 C CA . ASN A 1 108 ? -15.591 5.638 5.348 1.00 95.00 108 ASN A CA 1
ATOM 844 C C . ASN A 1 108 ? -14.225 5.693 4.658 1.00 95.00 108 ASN A C 1
ATOM 846 O O . ASN A 1 108 ? -14.109 5.287 3.501 1.00 95.00 108 ASN A O 1
ATOM 850 N N . ASP A 1 109 ? -13.181 6.105 5.371 1.00 94.50 109 ASP A N 1
ATOM 851 C CA . ASP A 1 109 ? -11.834 6.196 4.808 1.00 94.50 109 ASP A CA 1
ATOM 852 C C . ASP A 1 109 ? -11.216 4.815 4.547 1.00 94.50 109 ASP A C 1
ATOM 854 O O . ASP A 1 109 ? -10.653 4.587 3.471 1.00 94.50 109 ASP A O 1
ATOM 858 N N . ALA A 1 110 ? -11.460 3.826 5.413 1.00 97.25 110 ALA A N 1
ATOM 859 C CA . ALA A 1 110 ? -11.107 2.429 5.148 1.00 97.25 110 ALA A CA 1
ATOM 860 C C . ALA A 1 110 ? -11.829 1.861 3.904 1.00 97.25 110 ALA A C 1
ATOM 862 O O . ALA A 1 110 ? -11.231 1.121 3.114 1.00 97.25 110 ALA A O 1
ATOM 863 N N . LEU A 1 111 ? -13.104 2.215 3.687 1.00 96.56 111 LEU A N 1
ATOM 864 C CA . LEU A 1 111 ? -13.857 1.859 2.474 1.00 96.56 111 LEU A CA 1
ATOM 865 C C . LEU A 1 111 ? -13.273 2.530 1.221 1.00 96.56 111 LEU A C 1
ATOM 867 O O . LEU A 1 111 ? -13.089 1.857 0.203 1.00 96.56 111 LEU A O 1
ATOM 871 N N . LYS A 1 112 ? -12.926 3.822 1.290 1.00 94.44 112 LYS A N 1
ATOM 872 C CA . LYS A 1 112 ? -12.264 4.539 0.186 1.00 94.44 112 LYS A CA 1
ATOM 873 C C . LYS A 1 112 ? -10.897 3.917 -0.134 1.00 94.44 112 LYS A C 1
ATOM 875 O O . LYS A 1 112 ? -10.583 3.715 -1.309 1.00 94.44 112 LYS A O 1
ATOM 880 N N . ALA A 1 113 ? -10.107 3.564 0.884 1.00 95.88 113 ALA A N 1
ATOM 881 C CA . ALA A 1 113 ? -8.812 2.899 0.724 1.00 95.88 113 ALA A CA 1
ATOM 882 C C . ALA A 1 113 ? -8.951 1.513 0.073 1.00 95.88 113 ALA A C 1
ATOM 884 O O . ALA A 1 113 ? -8.159 1.173 -0.806 1.00 95.88 113 ALA A O 1
ATOM 885 N N . ARG A 1 114 ? -9.985 0.736 0.434 1.00 97.44 114 ARG A N 1
ATOM 886 C CA . ARG A 1 114 ? -10.326 -0.529 -0.240 1.00 97.44 114 ARG A CA 1
ATOM 887 C C . ARG A 1 114 ? -10.564 -0.329 -1.729 1.00 97.44 114 ARG A C 1
ATOM 889 O O . ARG A 1 114 ? -9.997 -1.055 -2.548 1.00 97.44 114 ARG A O 1
ATOM 896 N N . ASP A 1 115 ? -11.428 0.616 -2.073 1.00 95.69 115 ASP A N 1
ATOM 897 C CA . ASP A 1 115 ? -11.826 0.840 -3.460 1.00 95.69 115 ASP A CA 1
ATOM 898 C C . ASP A 1 115 ? -10.632 1.328 -4.293 1.00 95.69 115 ASP A C 1
ATOM 900 O O . ASP A 1 115 ? -10.373 0.785 -5.370 1.00 95.69 115 ASP A O 1
ATOM 904 N N . LEU A 1 116 ? -9.838 2.258 -3.749 1.00 95.38 116 LEU A N 1
ATOM 905 C CA . LEU A 1 116 ? -8.589 2.715 -4.361 1.00 95.38 116 LEU A CA 1
ATOM 906 C C . LEU A 1 116 ? -7.596 1.564 -4.562 1.00 95.38 116 LEU A C 1
ATOM 908 O O . LEU A 1 116 ? -7.058 1.404 -5.655 1.00 95.38 116 LEU A O 1
ATOM 912 N N . PHE A 1 117 ? -7.378 0.730 -3.548 1.00 97.38 117 PHE A N 1
ATOM 913 C CA . PHE A 1 117 ? -6.466 -0.405 -3.654 1.00 97.38 117 PHE A CA 1
ATOM 914 C C . PHE A 1 117 ? -6.866 -1.367 -4.781 1.00 97.38 117 PHE A C 1
ATOM 916 O O . PHE A 1 117 ? -6.016 -1.851 -5.531 1.00 97.38 117 PHE A O 1
ATOM 923 N N . PHE A 1 118 ? -8.158 -1.653 -4.946 1.00 97.19 118 PHE A N 1
ATOM 924 C CA . PHE A 1 118 ? -8.597 -2.507 -6.048 1.00 97.19 118 PHE A CA 1
ATOM 925 C C . PHE A 1 118 ? -8.475 -1.823 -7.411 1.00 97.19 118 PHE A C 1
ATOM 927 O O . PHE A 1 118 ? -8.139 -2.500 -8.388 1.00 97.19 118 PHE A O 1
ATOM 934 N N . ASP A 1 119 ? -8.653 -0.503 -7.497 1.00 95.81 119 ASP A N 1
ATOM 935 C CA . ASP A 1 119 ? -8.302 0.246 -8.707 1.00 95.81 119 ASP A CA 1
ATOM 936 C C . ASP A 1 119 ? -6.806 0.125 -9.024 1.00 95.81 119 ASP A C 1
ATOM 938 O O . ASP A 1 119 ? -6.447 -0.091 -10.181 1.00 95.81 119 ASP A O 1
ATOM 942 N N . GLU A 1 120 ? -5.930 0.225 -8.023 1.00 96.38 120 GLU A N 1
ATOM 943 C CA . GLU A 1 120 ? -4.476 0.076 -8.162 1.00 96.38 120 GLU A CA 1
ATOM 944 C C . GLU A 1 120 ? -4.097 -1.329 -8.632 1.00 96.38 120 GLU A C 1
ATOM 946 O O . GLU A 1 120 ? -3.324 -1.478 -9.580 1.00 96.38 120 GLU A O 1
ATOM 951 N N . VAL A 1 121 ? -4.681 -2.375 -8.040 1.00 97.62 121 VAL A N 1
ATOM 952 C CA . VAL A 1 121 ? -4.484 -3.768 -8.478 1.00 97.62 121 VAL A CA 1
ATOM 953 C C . VAL A 1 121 ? -4.921 -3.943 -9.932 1.00 97.62 121 VAL A C 1
ATOM 955 O O . VAL A 1 121 ? -4.185 -4.532 -10.730 1.00 97.62 121 VAL A O 1
ATOM 958 N N . ASN A 1 122 ? -6.083 -3.404 -10.308 1.00 96.94 122 ASN A N 1
ATOM 959 C CA . ASN A 1 122 ? -6.593 -3.470 -11.677 1.00 96.94 122 ASN A CA 1
ATOM 960 C C . ASN A 1 122 ? -5.701 -2.694 -12.652 1.00 96.94 122 ASN A C 1
ATOM 962 O O . ASN A 1 122 ? -5.349 -3.205 -13.719 1.00 96.94 122 ASN A O 1
ATOM 966 N N . ARG A 1 123 ? -5.297 -1.476 -12.281 1.00 96.12 123 ARG A N 1
ATOM 967 C CA . ARG A 1 123 ? -4.432 -0.609 -13.082 1.00 96.12 123 ARG A CA 1
ATOM 968 C C . ARG A 1 123 ? -3.073 -1.250 -13.294 1.00 96.12 123 ARG A C 1
ATOM 970 O O . ARG A 1 123 ? -2.635 -1.348 -14.438 1.00 96.12 123 ARG A O 1
ATOM 977 N N . PHE A 1 124 ? -2.455 -1.750 -12.227 1.00 97.31 124 PHE A N 1
ATOM 978 C CA . PHE A 1 124 ? -1.225 -2.521 -12.317 1.00 97.31 124 PHE A CA 1
ATOM 979 C C . PHE A 1 124 ? -1.434 -3.734 -13.216 1.00 97.31 124 PHE A C 1
ATOM 981 O O . PHE A 1 124 ? -0.640 -3.935 -14.118 1.00 97.31 124 PHE A O 1
ATOM 988 N N . GLY A 1 125 ? -2.529 -4.486 -13.074 1.00 96.69 125 GLY A N 1
ATOM 989 C CA . GLY A 1 125 ? -2.877 -5.612 -13.948 1.00 96.69 125 GLY A CA 1
ATOM 990 C C . GLY A 1 125 ? -2.912 -5.268 -15.444 1.00 96.69 125 GLY A C 1
ATOM 991 O O . GLY A 1 125 ? -2.476 -6.083 -16.258 1.00 96.69 125 GLY A O 1
ATOM 992 N N . GLN A 1 126 ? -3.332 -4.055 -15.803 1.00 95.88 126 GLN A N 1
ATOM 993 C CA . GLN A 1 126 ? -3.400 -3.559 -17.185 1.00 95.88 126 GLN A CA 1
ATOM 994 C C . GLN A 1 126 ? -2.088 -2.947 -17.701 1.00 95.88 126 GLN A C 1
ATOM 996 O O . GLN A 1 126 ? -1.932 -2.788 -18.910 1.00 95.88 126 GLN A O 1
ATOM 1001 N N . THR A 1 127 ? -1.142 -2.612 -16.819 1.00 95.00 127 THR A N 1
ATOM 1002 C CA . THR A 1 127 ? 0.185 -2.113 -17.206 1.00 95.00 127 THR A CA 1
ATOM 1003 C C . THR A 1 127 ? 0.932 -3.155 -18.047 1.00 95.00 127 THR A C 1
ATOM 1005 O O . THR A 1 127 ? 0.864 -4.359 -17.776 1.00 95.00 127 THR A O 1
ATOM 1008 N N . ASP A 1 128 ? 1.652 -2.714 -19.079 1.00 93.69 128 ASP A N 1
ATOM 1009 C CA . ASP A 1 128 ? 2.422 -3.621 -19.930 1.00 93.69 128 ASP A CA 1
ATOM 1010 C C . ASP A 1 128 ? 3.559 -4.316 -19.159 1.00 93.69 128 ASP A C 1
ATOM 1012 O O . ASP A 1 128 ? 4.030 -3.843 -18.122 1.00 93.69 128 ASP A O 1
ATOM 1016 N N . ALA A 1 129 ? 3.978 -5.483 -19.654 1.00 93.31 129 ALA A N 1
ATOM 1017 C CA . ALA A 1 129 ? 4.907 -6.359 -18.943 1.00 93.31 129 ALA A CA 1
ATOM 1018 C C . ALA A 1 129 ? 6.272 -5.706 -18.666 1.00 93.31 129 ALA A C 1
ATOM 1020 O O . ALA A 1 129 ? 6.836 -5.916 -17.594 1.00 93.31 129 ALA A O 1
ATOM 1021 N N . GLU A 1 130 ? 6.777 -4.898 -19.601 1.00 93.69 130 GLU A N 1
ATOM 1022 C CA . GLU A 1 130 ? 8.076 -4.235 -19.467 1.00 93.69 130 GLU A CA 1
ATOM 1023 C C . GLU A 1 130 ? 8.033 -3.171 -18.365 1.00 93.69 130 GLU A C 1
ATOM 1025 O O . GLU A 1 130 ? 8.906 -3.150 -17.499 1.00 93.69 130 GLU A O 1
ATOM 1030 N N . LEU A 1 131 ? 6.980 -2.347 -18.317 1.00 94.12 131 LEU A N 1
ATOM 1031 C CA . LEU A 1 131 ? 6.836 -1.350 -17.254 1.00 94.12 131 LEU A CA 1
ATOM 1032 C C . LEU A 1 131 ? 6.597 -1.984 -15.876 1.00 94.12 131 LEU A C 1
ATOM 1034 O O . LEU A 1 131 ? 7.188 -1.541 -14.893 1.00 94.12 131 LEU A O 1
ATOM 1038 N N . LYS A 1 132 ? 5.805 -3.062 -15.788 1.00 95.75 132 LYS A N 1
ATOM 1039 C CA . LYS A 1 132 ? 5.669 -3.834 -14.536 1.00 95.75 132 LYS A CA 1
ATOM 1040 C C . LYS A 1 132 ? 7.013 -4.362 -14.045 1.00 95.75 132 LYS A C 1
ATOM 1042 O O . LYS A 1 132 ? 7.284 -4.329 -12.847 1.00 95.75 132 LYS A O 1
ATOM 1047 N N . GLN A 1 133 ? 7.839 -4.863 -14.963 1.00 95.81 133 GLN A N 1
ATOM 1048 C CA . GLN A 1 133 ? 9.168 -5.366 -14.643 1.00 95.81 133 GLN A CA 1
ATOM 1049 C C . GLN A 1 133 ? 10.073 -4.245 -14.127 1.00 95.81 133 GLN A C 1
ATOM 1051 O O . GLN A 1 133 ? 10.722 -4.442 -13.104 1.00 95.81 133 GLN A O 1
ATOM 1056 N N . ILE A 1 134 ? 10.064 -3.071 -14.768 1.00 95.56 134 ILE A N 1
ATOM 1057 C CA . ILE A 1 134 ? 10.800 -1.889 -14.292 1.00 95.56 134 ILE A CA 1
ATOM 1058 C C . ILE A 1 134 ? 10.355 -1.521 -12.870 1.00 95.56 134 ILE A C 1
ATOM 1060 O O . ILE A 1 134 ? 11.194 -1.478 -11.975 1.00 95.56 134 ILE A O 1
ATOM 1064 N N . PHE A 1 135 ? 9.051 -1.354 -12.622 1.00 96.50 135 PHE A N 1
ATOM 1065 C CA . PHE A 1 135 ? 8.541 -1.041 -11.280 1.00 96.50 135 PHE A CA 1
ATOM 1066 C C . PHE A 1 135 ? 8.947 -2.080 -10.240 1.00 96.50 135 PHE A C 1
ATOM 1068 O O . PHE A 1 135 ? 9.381 -1.722 -9.150 1.00 96.50 135 PHE A O 1
ATOM 1075 N N . TYR A 1 136 ? 8.843 -3.368 -10.561 1.00 96.88 136 TYR A N 1
ATOM 1076 C CA . TYR A 1 136 ? 9.243 -4.414 -9.630 1.00 96.88 136 TYR A CA 1
ATOM 1077 C C . TYR A 1 136 ? 10.738 -4.369 -9.319 1.00 96.88 136 TYR A C 1
ATOM 1079 O O . TYR A 1 136 ? 11.108 -4.438 -8.153 1.00 96.88 136 TYR A O 1
ATOM 1087 N N . LEU A 1 137 ? 11.602 -4.228 -10.328 1.00 94.94 137 LEU A N 1
ATOM 1088 C CA . LEU A 1 137 ? 13.051 -4.177 -10.117 1.00 94.94 137 LEU A CA 1
ATOM 1089 C C . LEU A 1 137 ? 13.481 -2.949 -9.306 1.00 94.94 137 LEU A C 1
ATOM 1091 O O . LEU A 1 137 ? 14.412 -3.060 -8.516 1.00 94.94 137 LEU A O 1
ATOM 1095 N N . LEU A 1 138 ? 12.791 -1.817 -9.470 1.00 95.69 138 LEU A N 1
ATOM 1096 C CA . LEU A 1 138 ? 13.050 -0.592 -8.713 1.00 95.69 138 LEU A CA 1
ATOM 1097 C C . LEU A 1 138 ? 12.529 -0.662 -7.269 1.00 95.69 138 LEU A C 1
ATOM 1099 O O . LEU A 1 138 ? 13.182 -0.180 -6.350 1.00 95.69 138 LEU A O 1
ATOM 1103 N N . LEU A 1 139 ? 11.342 -1.239 -7.056 1.00 96.69 139 LEU A N 1
ATOM 1104 C CA . LEU A 1 139 ? 10.556 -0.979 -5.842 1.00 96.69 139 LEU A CA 1
ATOM 1105 C C . LEU A 1 139 ? 10.341 -2.200 -4.937 1.00 96.69 139 LEU A C 1
ATOM 1107 O O . LEU A 1 139 ? 9.844 -2.042 -3.821 1.00 96.69 139 LEU A O 1
ATOM 1111 N N . ARG A 1 140 ? 10.684 -3.418 -5.379 1.00 95.31 140 ARG A N 1
ATOM 1112 C CA . ARG A 1 140 ? 10.370 -4.681 -4.672 1.00 95.31 140 ARG A CA 1
ATOM 1113 C C . ARG A 1 140 ? 10.794 -4.737 -3.204 1.00 95.31 140 ARG A C 1
ATOM 1115 O O . ARG A 1 140 ? 10.087 -5.352 -2.408 1.00 95.31 140 ARG A O 1
ATOM 1122 N N . ASP A 1 141 ? 11.912 -4.106 -2.859 1.00 94.06 141 ASP A N 1
ATOM 1123 C CA . ASP A 1 141 ? 12.497 -4.160 -1.515 1.00 94.06 141 ASP A CA 1
ATOM 1124 C C . ASP A 1 141 ? 12.138 -2.922 -0.675 1.00 94.06 141 ASP A C 1
ATOM 1126 O O . ASP A 1 141 ? 12.405 -2.872 0.526 1.00 94.06 141 ASP A O 1
ATOM 1130 N N . HIS A 1 142 ? 11.475 -1.928 -1.274 1.00 96.31 142 HIS A N 1
ATOM 1131 C CA . HIS A 1 142 ? 11.051 -0.724 -0.575 1.00 96.31 142 HIS A CA 1
ATOM 1132 C C . HIS A 1 142 ? 9.751 -0.972 0.206 1.00 96.31 142 HIS A C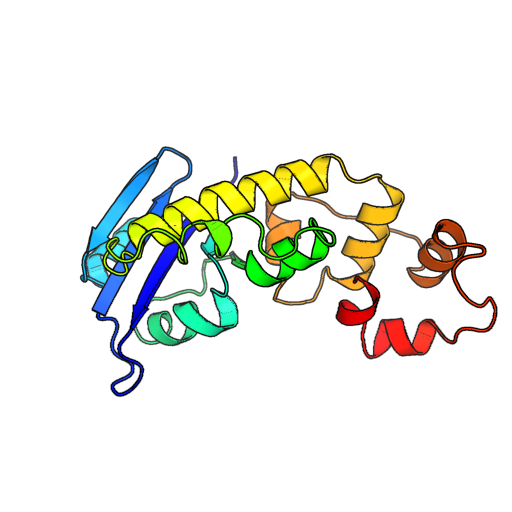 1
ATOM 1134 O O . HIS A 1 142 ? 8.768 -1.503 -0.324 1.00 96.31 142 HIS A O 1
ATOM 1140 N N . LYS A 1 143 ? 9.716 -0.546 1.478 1.00 95.56 143 LYS A N 1
ATOM 1141 C CA . LYS A 1 143 ? 8.603 -0.818 2.411 1.00 95.56 143 LYS A CA 1
ATOM 1142 C C . LYS A 1 143 ? 7.229 -0.403 1.868 1.00 95.56 143 LYS A C 1
ATOM 1144 O O . LYS A 1 143 ? 6.276 -1.153 2.037 1.00 95.56 143 LYS A O 1
ATOM 1149 N N . ALA A 1 144 ? 7.159 0.721 1.149 1.00 95.75 144 ALA A N 1
ATOM 1150 C CA . ALA A 1 144 ? 5.914 1.252 0.586 1.00 95.75 144 ALA A CA 1
ATOM 1151 C C . ALA A 1 144 ? 5.304 0.387 -0.533 1.00 95.75 144 ALA A C 1
ATOM 1153 O O . ALA A 1 144 ? 4.106 0.465 -0.774 1.00 95.75 144 ALA A O 1
ATOM 1154 N N . PHE A 1 145 ? 6.099 -0.453 -1.206 1.00 97.88 145 PHE A N 1
ATOM 1155 C CA . PHE A 1 145 ? 5.656 -1.190 -2.398 1.00 97.88 145 PHE A CA 1
ATOM 1156 C C . PHE A 1 145 ? 5.753 -2.711 -2.241 1.00 97.88 145 PHE A C 1
ATOM 1158 O O . PHE A 1 145 ? 4.999 -3.456 -2.869 1.00 97.88 145 PHE A O 1
ATOM 1165 N N . SER A 1 146 ? 6.646 -3.201 -1.377 1.00 97.44 146 SER A N 1
ATOM 1166 C CA . SER A 1 146 ? 6.895 -4.638 -1.208 1.00 97.44 146 SER A CA 1
ATOM 1167 C C . SER A 1 146 ? 5.629 -5.436 -0.858 1.00 97.44 146 SER A C 1
ATOM 1169 O O . SER A 1 146 ? 5.420 -6.534 -1.381 1.00 97.44 146 SER A O 1
ATOM 1171 N N . GLY A 1 147 ? 4.743 -4.882 -0.022 1.00 98.00 147 GLY A N 1
ATOM 1172 C CA . GLY A 1 147 ? 3.472 -5.512 0.334 1.00 98.00 147 GLY A CA 1
ATOM 1173 C C . GLY A 1 147 ? 2.511 -5.648 -0.844 1.00 98.00 147 GLY A C 1
ATOM 1174 O O . GLY A 1 147 ? 1.870 -6.689 -0.993 1.00 98.00 147 GLY A O 1
ATOM 1175 N N . PHE A 1 148 ? 2.475 -4.656 -1.735 1.00 98.38 148 PHE A N 1
ATOM 1176 C CA . PHE A 1 148 ? 1.663 -4.689 -2.950 1.00 98.38 148 PHE A CA 1
ATOM 1177 C C . PHE A 1 148 ? 2.115 -5.795 -3.911 1.00 98.38 148 PHE A C 1
ATOM 1179 O O . PHE A 1 148 ? 1.293 -6.578 -4.398 1.00 98.38 148 PHE A O 1
ATOM 1186 N N . PHE A 1 149 ? 3.424 -5.942 -4.137 1.00 98.06 149 PHE A N 1
ATOM 1187 C CA . PHE A 1 149 ? 3.945 -7.043 -4.957 1.00 98.06 149 PHE A CA 1
ATOM 1188 C C . PHE A 1 149 ? 3.690 -8.409 -4.313 1.00 98.06 149 PHE A C 1
ATOM 1190 O O . PHE A 1 149 ? 3.262 -9.345 -4.991 1.00 98.06 149 PHE A O 1
ATOM 1197 N N . LYS A 1 150 ? 3.849 -8.522 -2.986 1.00 98.00 150 LYS A N 1
ATOM 1198 C CA . LYS A 1 150 ? 3.470 -9.734 -2.241 1.00 98.00 150 LYS A CA 1
ATOM 1199 C C . LYS A 1 150 ? 1.985 -10.054 -2.394 1.00 98.00 150 LYS A C 1
ATOM 1201 O O . LYS A 1 150 ? 1.642 -11.229 -2.525 1.00 98.00 150 LYS A O 1
ATOM 1206 N N . TYR A 1 151 ? 1.104 -9.055 -2.404 1.00 98.19 151 TYR A N 1
ATOM 1207 C CA . TYR A 1 151 ? -0.332 -9.254 -2.591 1.00 98.19 151 TYR A CA 1
ATOM 1208 C C . TYR A 1 151 ? -0.667 -9.708 -4.012 1.00 98.19 151 TYR A C 1
ATOM 1210 O O . TYR A 1 151 ? -1.258 -10.776 -4.190 1.00 98.19 151 TYR A O 1
ATOM 1218 N N . THR A 1 152 ? -0.221 -8.963 -5.024 1.00 97.44 152 THR A N 1
ATOM 1219 C CA . THR A 1 152 ? -0.456 -9.289 -6.443 1.00 97.44 152 THR A CA 1
ATOM 1220 C C . THR A 1 152 ? 0.217 -10.597 -6.860 1.00 97.44 152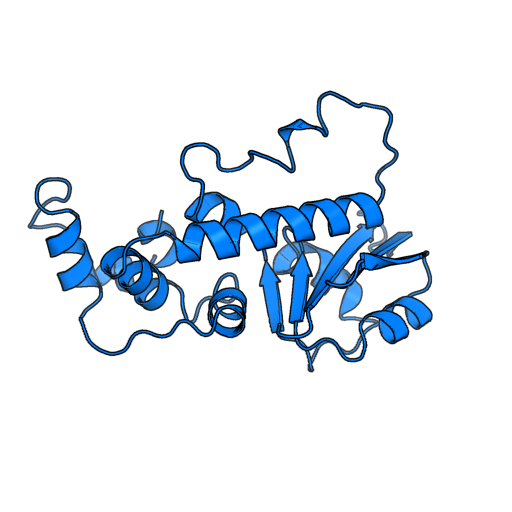 THR A C 1
ATOM 1222 O O . THR A 1 152 ? -0.215 -11.235 -7.815 1.00 97.44 152 THR A O 1
ATOM 1225 N N . GLY A 1 153 ? 1.247 -11.031 -6.125 1.00 96.81 153 GLY A N 1
ATOM 1226 C CA . GLY A 1 153 ? 2.064 -12.186 -6.487 1.00 96.81 153 GLY A CA 1
ATOM 1227 C C . GLY A 1 153 ? 2.964 -11.909 -7.689 1.00 96.81 153 GLY A C 1
ATOM 1228 O O . GLY A 1 153 ? 3.484 -12.853 -8.277 1.00 96.81 153 GLY A O 1
ATOM 1229 N N . PHE A 1 154 ? 3.131 -10.639 -8.073 1.00 96.88 154 PHE A N 1
ATOM 1230 C CA . PHE A 1 154 ? 4.007 -10.279 -9.173 1.00 96.88 154 PHE A CA 1
ATOM 1231 C C . PHE A 1 154 ? 5.466 -10.427 -8.752 1.00 96.88 154 PHE A C 1
ATOM 1233 O O . PHE A 1 154 ? 5.897 -9.913 -7.719 1.00 96.88 154 PHE A O 1
ATOM 1240 N N . SER A 1 155 ? 6.228 -11.109 -9.594 1.00 94.94 155 SER A N 1
ATOM 1241 C CA . SER A 1 155 ? 7.674 -11.199 -9.491 1.00 94.94 155 SER A CA 1
ATOM 1242 C C . SER A 1 155 ? 8.267 -11.182 -10.884 1.00 94.94 155 SER A C 1
ATOM 1244 O O . SER A 1 155 ? 7.740 -11.835 -11.785 1.00 94.94 155 SER A O 1
ATOM 1246 N N . ALA A 1 156 ? 9.390 -10.499 -11.039 1.00 91.31 156 ALA A N 1
ATOM 1247 C CA . ALA A 1 156 ? 10.207 -10.588 -12.233 1.00 91.31 156 ALA A CA 1
ATOM 1248 C C . ALA A 1 156 ? 11.621 -11.041 -11.864 1.00 91.31 156 ALA A C 1
ATOM 1250 O O . ALA A 1 156 ? 12.182 -10.630 -10.847 1.00 91.31 156 ALA A O 1
ATOM 1251 N N . SER A 1 157 ? 12.188 -11.896 -12.707 1.00 78.12 157 SER A N 1
ATOM 1252 C CA . SER A 1 157 ? 13.565 -12.373 -12.611 1.00 78.12 157 SER A CA 1
ATOM 1253 C C . SER A 1 157 ? 14.292 -12.083 -13.918 1.00 78.12 157 SER A C 1
ATOM 1255 O O . SER A 1 157 ? 13.739 -12.330 -14.988 1.00 78.12 157 SER A O 1
ATOM 1257 N N . GLY A 1 158 ? 15.541 -11.629 -13.826 1.00 65.31 158 GLY A N 1
ATOM 1258 C CA . GLY A 1 158 ? 16.373 -11.330 -14.991 1.00 65.31 158 GLY A CA 1
ATOM 1259 C C . GLY A 1 158 ? 16.147 -9.929 -15.572 1.00 65.31 158 GLY A C 1
ATOM 1260 O O . GLY A 1 158 ? 15.079 -9.337 -15.425 1.00 65.31 158 GLY A O 1
ATOM 1261 N N . GLY A 1 159 ? 17.188 -9.417 -16.233 1.00 64.81 159 GLY A N 1
ATOM 1262 C CA . GLY A 1 159 ? 17.269 -8.056 -16.771 1.00 64.81 159 GLY A CA 1
ATOM 1263 C C . GLY A 1 159 ? 17.912 -7.075 -15.789 1.00 64.81 159 GLY A C 1
ATOM 1264 O O . GLY A 1 159 ? 17.577 -7.068 -14.605 1.00 64.81 159 GLY A O 1
ATOM 1265 N N . GLN A 1 160 ? 18.843 -6.250 -16.273 1.00 81.69 160 GLN A N 1
ATOM 1266 C CA . GLN A 1 160 ? 19.278 -5.074 -15.526 1.00 81.69 160 GLN A CA 1
ATOM 1267 C C . GLN A 1 160 ? 18.202 -3.997 -15.687 1.00 81.69 160 GLN A C 1
ATOM 1269 O O . GLN A 1 160 ? 17.763 -3.724 -16.805 1.00 81.69 160 GLN A O 1
ATOM 1274 N N . ALA A 1 161 ? 17.740 -3.416 -14.575 1.00 88.19 161 ALA A N 1
ATOM 1275 C CA . ALA A 1 161 ? 16.720 -2.364 -14.601 1.00 88.19 161 ALA A CA 1
ATOM 1276 C C . ALA A 1 161 ? 17.125 -1.219 -15.546 1.00 88.19 161 ALA A C 1
ATOM 1278 O O . ALA A 1 161 ? 16.289 -0.701 -16.281 1.00 88.19 161 ALA A O 1
ATOM 1279 N N . GLU A 1 162 ? 18.422 -0.905 -15.586 1.00 90.19 162 GLU A N 1
ATOM 1280 C CA . GLU A 1 162 ? 19.026 0.072 -16.489 1.00 90.19 162 GLU A CA 1
ATOM 1281 C C . GLU A 1 162 ? 18.730 -0.211 -17.968 1.00 90.19 162 GLU A C 1
ATOM 1283 O O . GLU A 1 162 ? 18.185 0.651 -18.659 1.00 90.19 162 GLU A O 1
ATOM 1288 N N . ASP A 1 163 ? 19.003 -1.430 -18.443 1.00 90.12 163 ASP A N 1
ATOM 1289 C CA . ASP A 1 163 ? 18.775 -1.821 -19.839 1.00 90.12 163 ASP A CA 1
ATOM 1290 C C . ASP A 1 163 ? 17.300 -1.691 -20.234 1.00 90.12 163 ASP A C 1
ATOM 1292 O O . ASP A 1 163 ? 16.969 -1.210 -21.321 1.00 90.12 163 ASP A O 1
ATOM 1296 N N . LEU A 1 164 ? 16.398 -2.111 -19.341 1.00 92.38 164 LEU A N 1
ATOM 1297 C CA . LEU A 1 164 ? 14.955 -2.030 -19.570 1.00 92.38 164 LEU A CA 1
ATOM 1298 C C . LEU A 1 164 ? 14.485 -0.578 -19.643 1.00 92.38 164 LEU A C 1
ATOM 1300 O O . LEU A 1 164 ? 13.701 -0.238 -20.530 1.00 92.38 164 LEU A O 1
ATOM 1304 N N . ILE A 1 165 ? 14.989 0.284 -18.759 1.00 93.31 165 ILE A N 1
ATOM 1305 C CA . ILE A 1 165 ? 14.667 1.713 -18.747 1.00 93.31 165 ILE A CA 1
ATOM 1306 C C . ILE A 1 165 ? 15.180 2.379 -20.031 1.00 93.31 165 ILE A C 1
ATOM 1308 O O . ILE A 1 165 ? 14.404 3.037 -20.727 1.00 93.31 165 ILE A O 1
ATOM 1312 N N . PHE A 1 166 ? 16.440 2.161 -20.418 1.00 91.88 166 PHE A N 1
ATOM 1313 C CA . PHE A 1 166 ? 16.984 2.731 -21.656 1.00 91.88 166 PHE A CA 1
ATOM 1314 C C . PHE A 1 166 ? 16.257 2.242 -22.905 1.00 91.88 166 PHE A C 1
ATOM 1316 O O . PHE A 1 166 ? 16.010 3.028 -23.824 1.00 91.88 166 PHE A O 1
ATOM 1323 N N . LYS A 1 167 ? 15.898 0.957 -22.952 1.00 91.31 167 LYS A N 1
ATOM 1324 C CA . LYS A 1 167 ? 15.135 0.388 -24.064 1.00 91.31 167 LYS A CA 1
ATOM 1325 C C . LYS A 1 167 ? 13.749 1.018 -24.157 1.00 91.31 167 LYS A C 1
ATOM 1327 O O . LYS A 1 167 ? 13.356 1.449 -25.241 1.00 91.31 167 LYS A O 1
ATOM 1332 N N . ARG A 1 168 ? 13.025 1.078 -23.038 1.00 91.81 168 ARG A N 1
ATOM 1333 C CA . ARG A 1 168 ? 11.645 1.565 -22.990 1.00 91.81 168 ARG A CA 1
ATOM 1334 C C . ARG A 1 168 ? 11.539 3.052 -23.303 1.00 91.81 168 ARG A C 1
ATOM 1336 O O . ARG A 1 168 ? 10.675 3.463 -24.071 1.00 91.81 168 ARG A O 1
ATOM 1343 N N . PHE A 1 169 ? 12.424 3.853 -22.720 1.00 91.50 169 PHE A N 1
ATOM 1344 C CA . PHE A 1 169 ? 12.407 5.312 -22.834 1.00 91.50 169 PHE A CA 1
ATOM 1345 C C . PHE A 1 169 ? 13.432 5.826 -23.853 1.00 91.50 169 PHE A C 1
ATOM 1347 O O . PHE A 1 169 ? 13.913 6.960 -23.767 1.00 91.50 169 PHE A O 1
ATOM 1354 N N . LYS A 1 170 ? 13.778 4.999 -24.845 1.00 91.06 170 LYS A N 1
ATOM 1355 C CA . LYS A 1 170 ? 14.697 5.375 -25.918 1.00 91.06 170 LYS A CA 1
ATOM 1356 C C . LYS A 1 170 ? 14.201 6.635 -26.630 1.00 91.06 170 LYS A C 1
ATOM 1358 O O . LYS A 1 170 ? 13.075 6.687 -27.113 1.00 91.06 170 LYS A O 1
ATOM 1363 N N . GLY A 1 171 ? 15.066 7.644 -26.718 1.00 90.69 171 GLY A N 1
ATOM 1364 C CA . GLY A 1 171 ? 14.737 8.944 -27.315 1.00 90.69 171 GLY A CA 1
ATOM 1365 C C . GLY A 1 171 ? 14.001 9.909 -26.379 1.00 90.69 171 GLY A C 1
ATOM 1366 O O . GLY A 1 171 ? 13.865 11.077 -26.728 1.00 90.69 171 GLY A O 1
ATOM 1367 N N . LEU A 1 172 ? 13.582 9.452 -25.194 1.00 90.81 172 LEU A N 1
ATOM 1368 C CA . LEU A 1 172 ? 13.046 10.286 -24.111 1.00 90.81 172 LEU A CA 1
ATOM 1369 C C . LEU A 1 172 ? 14.071 10.491 -22.984 1.00 90.81 172 LEU A C 1
ATOM 1371 O O . LEU A 1 172 ? 14.013 11.491 -22.277 1.00 90.81 172 LEU A O 1
ATOM 1375 N N . LEU A 1 173 ? 15.033 9.573 -22.845 1.00 88.56 173 LEU A N 1
ATOM 1376 C CA . LEU A 1 173 ? 16.172 9.690 -21.935 1.00 88.56 173 LEU A CA 1
ATOM 1377 C C . LEU A 1 173 ? 17.463 10.027 -22.684 1.00 88.56 173 LEU A C 1
ATOM 1379 O O . LEU A 1 173 ? 17.715 9.547 -23.792 1.00 88.56 173 LEU A O 1
ATOM 1383 N N . CYS A 1 174 ? 18.318 10.825 -22.040 1.00 87.12 174 CYS A N 1
ATOM 1384 C CA . CYS A 1 174 ? 19.678 11.060 -22.513 1.00 87.12 174 CYS A CA 1
ATOM 1385 C C . CYS A 1 174 ? 20.473 9.748 -22.473 1.00 87.12 174 CYS A C 1
ATOM 1387 O O . CYS A 1 174 ? 20.598 9.140 -21.415 1.00 87.12 174 CYS A O 1
ATOM 1389 N N . ALA A 1 175 ? 21.070 9.346 -23.598 1.00 84.69 175 ALA A N 1
ATOM 1390 C CA . ALA A 1 175 ? 21.856 8.110 -23.696 1.00 84.69 175 ALA A CA 1
ATOM 1391 C C . ALA A 1 175 ? 23.109 8.088 -22.794 1.00 84.69 175 ALA A C 1
ATOM 1393 O O . ALA A 1 175 ? 23.652 7.025 -22.530 1.00 84.69 175 ALA A O 1
ATOM 1394 N N . HIS A 1 176 ? 23.561 9.254 -22.321 1.00 85.75 176 HIS A N 1
ATOM 1395 C CA . HIS A 1 176 ? 24.685 9.391 -21.388 1.00 85.75 176 HIS A CA 1
ATOM 1396 C C . HIS A 1 176 ? 24.230 9.620 -19.936 1.00 85.75 176 HIS A C 1
ATOM 1398 O O . HIS A 1 176 ? 25.047 9.978 -19.084 1.00 85.75 176 HIS A O 1
ATOM 1404 N N . ALA A 1 177 ? 22.930 9.486 -19.643 1.00 86.94 177 ALA A N 1
ATOM 1405 C CA . ALA A 1 177 ? 22.428 9.574 -18.279 1.00 86.94 177 ALA A CA 1
ATOM 1406 C C . ALA A 1 177 ? 23.080 8.483 -17.419 1.00 86.94 177 ALA A C 1
ATOM 1408 O O . ALA A 1 177 ? 23.131 7.320 -17.805 1.00 86.94 177 ALA A O 1
ATOM 1409 N N . ARG A 1 178 ? 23.573 8.858 -16.237 1.00 86.56 178 ARG A N 1
ATOM 1410 C CA . ARG A 1 178 ? 24.206 7.919 -15.301 1.00 86.56 178 ARG A CA 1
ATOM 1411 C C . ARG A 1 178 ? 23.133 7.230 -14.456 1.00 86.56 178 ARG A C 1
ATOM 1413 O O . ARG A 1 178 ? 23.020 7.518 -13.264 1.00 86.56 178 ARG A O 1
ATOM 1420 N N . LEU A 1 179 ? 22.317 6.385 -15.091 1.00 88.94 179 LEU A N 1
ATOM 1421 C CA . LEU A 1 179 ? 21.189 5.712 -14.439 1.00 88.94 179 LEU A CA 1
ATOM 1422 C C . LEU A 1 179 ? 21.641 4.794 -13.308 1.00 88.94 179 LEU A C 1
ATOM 1424 O O . LEU A 1 179 ? 20.959 4.757 -12.294 1.00 88.94 179 LEU A O 1
ATOM 1428 N N . GLU A 1 180 ? 22.801 4.148 -13.419 1.00 87.38 180 GLU A N 1
ATOM 1429 C CA . GLU A 1 180 ? 23.382 3.325 -12.348 1.00 87.38 180 GLU A CA 1
ATOM 1430 C C . GLU A 1 180 ? 23.370 4.015 -10.966 1.00 87.38 180 GLU A C 1
ATOM 1432 O O . GLU A 1 180 ? 22.956 3.423 -9.969 1.00 87.38 180 GLU A O 1
ATOM 1437 N N . ASN A 1 181 ? 23.758 5.296 -10.896 1.00 88.12 181 ASN A N 1
ATOM 1438 C CA . ASN A 1 181 ? 23.749 6.043 -9.635 1.00 88.12 181 ASN A CA 1
ATOM 1439 C C . ASN A 1 181 ? 22.324 6.288 -9.129 1.00 88.12 181 ASN A C 1
ATOM 1441 O O . ASN A 1 181 ? 22.059 6.147 -7.942 1.00 88.12 181 ASN A O 1
ATOM 1445 N N . ILE A 1 182 ? 21.398 6.635 -10.024 1.00 89.94 182 ILE A N 1
ATOM 1446 C CA . ILE A 1 182 ? 20.005 6.908 -9.653 1.00 89.94 182 ILE A CA 1
ATOM 1447 C C . ILE A 1 182 ? 19.314 5.611 -9.214 1.00 89.94 182 ILE A C 1
ATOM 1449 O O . ILE A 1 182 ? 18.609 5.610 -8.216 1.00 89.94 182 ILE A O 1
ATOM 1453 N N . LEU A 1 183 ? 19.576 4.493 -9.891 1.00 90.38 183 LEU A N 1
ATOM 1454 C CA . LEU A 1 183 ? 19.076 3.169 -9.521 1.00 90.38 183 LEU A CA 1
ATOM 1455 C C . LEU A 1 183 ? 19.504 2.761 -8.113 1.00 90.38 183 LEU A C 1
ATOM 1457 O O . LEU A 1 183 ? 18.724 2.149 -7.389 1.00 90.38 183 LEU A O 1
ATOM 1461 N N . ARG A 1 184 ? 20.738 3.091 -7.726 1.00 88.12 184 ARG A N 1
ATOM 1462 C CA . ARG A 1 184 ? 21.251 2.799 -6.387 1.00 88.12 184 ARG A CA 1
ATOM 1463 C C . ARG A 1 184 ? 20.701 3.762 -5.339 1.00 88.12 184 ARG A C 1
ATOM 1465 O O . ARG A 1 184 ? 20.310 3.324 -4.262 1.00 88.12 184 ARG A O 1
ATOM 1472 N N . ASP A 1 185 ? 20.717 5.056 -5.644 1.00 92.50 185 ASP A N 1
ATOM 1473 C CA . ASP A 1 185 ? 20.560 6.104 -4.636 1.00 92.50 185 ASP A CA 1
ATOM 1474 C C . ASP A 1 185 ? 19.110 6.619 -4.539 1.00 92.50 185 ASP A C 1
ATOM 1476 O O . ASP A 1 18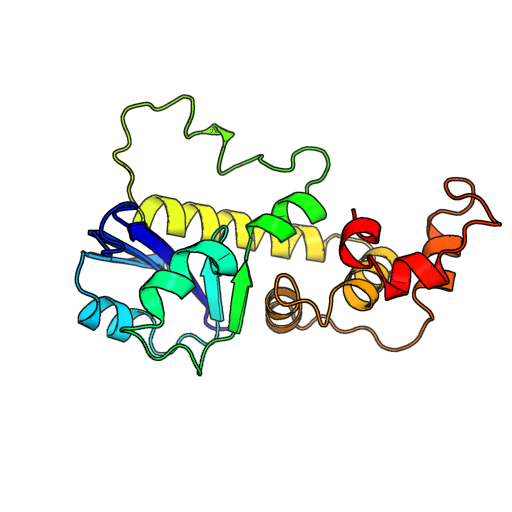5 ? 18.701 7.066 -3.474 1.00 92.50 185 ASP A O 1
ATOM 1480 N N . ASN A 1 186 ? 18.336 6.558 -5.630 1.00 93.94 186 ASN A N 1
ATOM 1481 C CA . ASN A 1 186 ? 16.980 7.121 -5.756 1.00 93.94 186 ASN A CA 1
ATOM 1482 C C . ASN A 1 186 ? 16.048 6.242 -6.637 1.00 93.94 186 ASN A C 1
ATOM 1484 O O . ASN A 1 186 ? 15.476 6.722 -7.625 1.00 93.94 186 ASN A O 1
ATOM 1488 N N . PRO A 1 187 ? 15.905 4.928 -6.354 1.00 93.88 187 PRO A N 1
ATOM 1489 C CA . PRO A 1 187 ? 15.104 4.028 -7.190 1.00 93.88 187 PRO A CA 1
ATOM 1490 C C . PRO A 1 187 ? 13.603 4.341 -7.154 1.00 93.88 187 PRO A C 1
ATOM 1492 O O . PRO A 1 187 ? 12.893 4.029 -8.109 1.00 93.88 187 PRO A O 1
ATOM 1495 N N . VAL A 1 188 ? 13.116 4.941 -6.063 1.00 94.38 188 VAL A N 1
ATOM 1496 C CA . VAL A 1 188 ? 11.707 5.318 -5.912 1.00 94.38 188 VAL A CA 1
ATOM 1497 C C . VAL A 1 188 ? 11.388 6.510 -6.798 1.00 94.38 188 VAL A C 1
ATOM 1499 O O . VAL A 1 188 ? 10.438 6.458 -7.569 1.00 94.38 188 VAL A O 1
ATOM 1502 N N . GLU A 1 189 ? 12.207 7.553 -6.737 1.00 93.50 189 GLU A N 1
ATOM 1503 C CA . GLU A 1 189 ? 12.086 8.760 -7.549 1.00 93.50 189 GLU A CA 1
ATOM 1504 C C . GLU A 1 189 ? 12.189 8.435 -9.038 1.00 93.50 189 GLU A C 1
ATOM 1506 O O . GLU A 1 189 ? 11.436 8.988 -9.827 1.00 93.50 189 GLU A O 1
ATOM 1511 N N . LEU A 1 190 ? 13.068 7.502 -9.420 1.00 93.31 190 LEU A N 1
ATOM 1512 C CA . LEU A 1 190 ? 13.200 7.037 -10.804 1.00 93.31 190 LEU A CA 1
ATOM 1513 C C . LEU A 1 190 ? 11.975 6.262 -11.315 1.00 93.31 190 LEU A C 1
ATOM 1515 O O . LEU A 1 190 ? 11.807 6.122 -12.526 1.00 93.31 190 LEU A O 1
ATOM 1519 N N . ALA A 1 191 ? 11.146 5.716 -10.422 1.00 93.19 191 ALA A N 1
ATOM 1520 C CA . ALA A 1 191 ? 9.925 5.022 -10.816 1.00 93.19 191 ALA A CA 1
ATOM 1521 C C . ALA A 1 191 ? 8.784 5.983 -11.201 1.00 93.19 191 ALA A C 1
ATOM 1523 O O . ALA A 1 191 ? 7.852 5.542 -11.879 1.00 93.19 191 ALA A O 1
ATOM 1524 N N . TYR A 1 192 ? 8.851 7.251 -10.780 1.00 89.62 192 TYR A N 1
ATOM 1525 C CA . TYR A 1 192 ? 7.888 8.308 -11.115 1.00 89.62 192 TYR A CA 1
ATOM 1526 C C . TYR A 1 192 ? 8.281 9.058 -12.394 1.00 89.62 192 TYR A C 1
ATOM 1528 O O . TYR A 1 192 ? 7.351 9.393 -13.165 1.00 89.62 192 TYR A O 1
#

Sequence (192 aa):
MKPVTFIDIETDPQSAKILDLGAVKVDGTSFHANSIRDFTGFINGSAFLCGHNILEHDLKYLAPSVDLSGFVFIDTLFLSALLFPARPYHRLLKDDKLQTDELNNPLNDALKARDLFFDEVNRFGQTDAELKQIFYLLLRDHKAFSGFFKYTGFSASGGQAEDLIFKRFKGLLCAHARLENILRDNPVELAY

Radius of gyration: 18.42 Å; chains: 1; bounding box: 45×34×50 Å

Secondary structure (DSSP, 8-state):
---EEEEEEEEETTTTEEEEEEEEETTS-EEEES-HHHHHHHHTT-SEEEESSTTTTHHHHHTTTS--TT-EEEEHHHHHHHH-TTSTTTTHHHHTTT-TTS---HHHHHHHHHHHHHHHHHHHHHS-HHHHHHHHHHHTTSHHHHHHHHHHT----SS-HHHHHHHHTBTTB-TT--HHHHHHH-TTGGG-

pLDDT: mean 89.75, std 13.98, range [39.5, 98.69]